Protein AF-A0AAD7XJ65-F1 (afdb_monomer_lite)

Foldseek 3Di:
DDDPDDPDPVVVVVVVVVVVVLVVLLVLLVVLLVLLVLLLVVLVVDPDPVVSVVSNVSSVVSNVSSVVSPDDPVNCVPPDDPDPDDDDDDDDDDDDPPPPDPPVSVVVVVVVCVVVVVDPPPPPPPDDDPDCVVVPVVVVVVCVVVVVVPVPDPDPDPPVVVVVVVVVVVVVVVVVVVVVVVVVVVVVVVVVVVVVVVVVVVVVVVVVVVVVVVVVVVLVVVCVVPVDPPDVSNVPPPPPPPPPVVNVVVVVVVVVVVVVVVVVVVVVVVVVVVVVVVVVVVVVVVVVVPPPPPPPDDDDDDDDDDDDDDDDDDPDFDWDDDDPDTDGDRDDDDDDDDDDDDDDDDDDDDDDDDDDDD

Secondary structure (DSSP, 8-state):
-PPPPPPPHHHHHHHHHHHHHHHHHHHHHHHHHHHHHHHHHHHHH--SHHHHHHHHHHHHHHHHHHHHHHS-GGGGGS---PPP----------PPPTT---HHHHHHHHHHHHHTT-S------S--PPPTTHHHHHHHHHHHHHTT--TT------HHHHHHHHHHHHHHHHHHHHHHHHHHHHHHHHHHHHHHHHHHHHHHHHHHHHHHHHHHHHHHHHHHH---TT-HHHHS--TTS---HHHHHHHHHHHHHHHHHHHHHHHHHHHHHHHHHHHHHHHHHHHHHTS-S----------------------------BTTB----------------------PPPPPPPP---

Organism: NCBI:txid2483200

Structure (mmCIF, N/CA/C/O backbone):
data_AF-A0AAD7XJ65-F1
#
_entry.id   AF-A0AAD7XJ65-F1
#
loop_
_atom_site.group_PDB
_atom_site.id
_atom_site.type_symbol
_atom_site.label_atom_id
_atom_site.label_alt_id
_atom_site.label_comp_id
_atom_site.label_asym_id
_atom_site.label_entity_id
_atom_site.label_seq_id
_atom_site.pdbx_PDB_ins_code
_atom_site.Cartn_x
_atom_site.Cartn_y
_atom_site.Cartn_z
_atom_site.occupancy
_atom_site.B_iso_or_equiv
_atom_site.auth_seq_id
_atom_site.auth_comp_id
_atom_site.auth_asym_id
_atom_site.auth_atom_id
_atom_site.pdbx_PDB_model_num
ATOM 1 N N . MET A 1 1 ? 42.978 18.481 15.303 1.00 56.19 1 MET A N 1
ATOM 2 C CA . MET A 1 1 ? 42.106 17.830 14.301 1.00 56.19 1 MET A CA 1
ATOM 3 C C . MET A 1 1 ? 41.068 17.014 15.060 1.00 56.19 1 MET A C 1
ATOM 5 O O . MET A 1 1 ? 41.358 15.888 15.437 1.00 56.19 1 MET A O 1
ATOM 9 N N . GLY A 1 2 ? 39.933 17.621 15.418 1.00 63.41 2 GLY A N 1
ATOM 10 C CA . GLY A 1 2 ? 38.871 16.933 16.160 1.00 63.41 2 GLY A CA 1
ATOM 11 C C . GLY A 1 2 ? 38.017 16.109 15.204 1.00 63.41 2 GLY A C 1
ATOM 12 O O . GLY A 1 2 ? 37.542 16.639 14.203 1.00 63.41 2 GLY A O 1
ATOM 13 N N . THR A 1 3 ? 37.855 14.819 15.480 1.00 66.69 3 THR A N 1
ATOM 14 C CA . THR A 1 3 ? 36.908 13.968 14.760 1.00 66.69 3 THR A CA 1
ATOM 15 C C . THR A 1 3 ? 35.482 14.433 15.070 1.00 66.69 3 THR A C 1
ATOM 17 O O . THR A 1 3 ? 35.157 14.639 16.243 1.00 66.69 3 THR A O 1
ATOM 20 N N . PRO A 1 4 ? 34.621 14.638 14.057 1.00 73.19 4 PRO A N 1
ATOM 21 C CA . PRO A 1 4 ? 33.243 15.036 14.301 1.00 73.19 4 PRO A CA 1
ATOM 22 C C . PRO A 1 4 ? 32.504 13.938 15.086 1.00 73.19 4 PRO A C 1
ATOM 24 O O . PRO A 1 4 ? 32.768 12.747 14.876 1.00 73.19 4 PRO A O 1
ATOM 27 N N . PRO A 1 5 ? 31.588 14.315 15.995 1.00 78.06 5 PRO A N 1
ATOM 28 C CA . PRO A 1 5 ? 30.807 13.358 16.764 1.00 78.06 5 PRO A CA 1
ATOM 29 C C . PRO A 1 5 ? 29.971 12.488 15.820 1.00 78.06 5 PRO A C 1
ATOM 31 O O . PRO A 1 5 ? 29.254 12.986 14.952 1.00 78.06 5 PRO A O 1
ATOM 34 N N . ARG A 1 6 ? 30.085 11.167 15.982 1.00 80.00 6 ARG A N 1
ATOM 35 C CA . ARG A 1 6 ? 29.322 10.185 15.208 1.00 80.00 6 ARG A CA 1
ATOM 36 C C . ARG A 1 6 ? 27.830 10.344 15.541 1.00 80.00 6 ARG A C 1
ATOM 38 O O . ARG A 1 6 ? 27.500 10.333 16.729 1.00 80.00 6 ARG A O 1
ATOM 45 N N . PRO A 1 7 ? 26.934 10.476 14.546 1.00 76.69 7 PRO A N 1
ATOM 46 C CA . PRO A 1 7 ? 25.506 10.574 14.816 1.00 76.69 7 PRO A CA 1
ATOM 47 C C . PRO A 1 7 ? 25.011 9.303 15.526 1.00 76.69 7 PRO A C 1
ATOM 49 O O . PRO A 1 7 ? 25.526 8.207 15.264 1.00 76.69 7 PRO A O 1
ATOM 52 N N . PRO A 1 8 ? 24.035 9.426 16.440 1.00 85.44 8 PRO A N 1
ATOM 53 C CA . PRO A 1 8 ? 23.477 8.280 17.143 1.00 85.44 8 PRO A CA 1
ATOM 54 C C . PRO A 1 8 ? 22.849 7.310 16.134 1.00 85.44 8 PRO A C 1
ATOM 56 O O . PRO A 1 8 ? 22.122 7.727 15.235 1.00 85.44 8 PRO A O 1
ATOM 59 N N . LEU A 1 9 ? 23.098 6.005 16.297 1.00 84.50 9 LEU A N 1
ATOM 60 C CA . LEU A 1 9 ? 22.587 4.953 15.399 1.00 84.50 9 LEU A CA 1
ATOM 61 C C . LEU A 1 9 ? 21.058 5.006 15.212 1.00 84.50 9 LEU A C 1
ATOM 63 O O . LEU A 1 9 ? 20.556 4.627 14.159 1.00 84.50 9 LEU A O 1
ATOM 67 N N . ALA A 1 10 ? 20.328 5.523 16.205 1.00 79.38 10 ALA A N 1
ATOM 68 C CA . ALA A 1 10 ? 18.884 5.731 16.133 1.00 79.38 10 ALA A CA 1
ATOM 69 C C . ALA A 1 10 ? 18.466 6.788 15.090 1.00 79.38 10 ALA A C 1
ATOM 71 O O . ALA A 1 10 ? 17.442 6.612 14.436 1.00 79.38 10 ALA A O 1
ATOM 72 N N . ALA A 1 11 ? 19.259 7.847 14.890 1.00 80.88 11 ALA A N 1
ATOM 73 C CA . ALA A 1 11 ? 18.964 8.877 13.891 1.00 80.88 11 ALA A CA 1
ATOM 74 C C . ALA A 1 11 ? 19.113 8.330 12.462 1.00 80.88 11 ALA A C 1
ATOM 76 O O . ALA A 1 11 ? 18.268 8.588 11.613 1.00 80.88 11 ALA A O 1
ATOM 77 N N . VAL A 1 12 ? 20.128 7.490 12.229 1.00 85.12 12 VAL A N 1
ATOM 78 C CA . VAL A 1 12 ? 20.355 6.839 10.926 1.00 85.12 12 VAL A CA 1
ATOM 79 C C . VAL A 1 12 ? 19.225 5.859 10.583 1.00 85.12 12 VAL A C 1
ATOM 81 O O . VAL A 1 12 ? 18.837 5.739 9.424 1.00 85.12 12 VAL A O 1
ATOM 84 N N . ALA A 1 13 ? 18.673 5.160 11.581 1.00 84.94 13 ALA A N 1
ATOM 85 C CA . ALA A 1 13 ? 17.557 4.239 11.373 1.00 84.94 13 ALA A CA 1
ATOM 86 C C . ALA A 1 13 ? 16.250 4.967 11.003 1.00 84.94 13 ALA A C 1
ATOM 88 O O . ALA A 1 13 ? 15.529 4.498 10.123 1.00 84.94 13 ALA A O 1
ATOM 89 N N . LEU A 1 14 ? 15.969 6.112 11.636 1.00 86.19 14 LEU A N 1
ATOM 90 C CA . LEU A 1 14 ? 14.809 6.949 11.308 1.00 86.19 14 LEU A CA 1
ATOM 91 C C . LEU A 1 14 ? 14.913 7.531 9.894 1.00 86.19 14 LEU A C 1
ATOM 93 O O . LEU A 1 14 ? 13.971 7.408 9.118 1.00 86.19 14 LEU A O 1
ATOM 97 N N . GLU A 1 15 ? 16.079 8.062 9.523 1.00 86.69 15 GLU A N 1
ATOM 98 C CA . GLU A 1 15 ? 16.315 8.607 8.180 1.00 86.69 15 GLU A CA 1
ATOM 99 C C . GLU A 1 15 ? 16.161 7.531 7.091 1.00 86.69 15 GLU A C 1
ATOM 101 O O . GLU A 1 15 ? 15.520 7.751 6.064 1.00 86.69 15 GLU A O 1
ATOM 106 N N . ALA A 1 16 ? 16.668 6.316 7.330 1.00 84.94 16 ALA A N 1
ATOM 107 C CA . ALA A 1 16 ? 16.481 5.197 6.407 1.00 84.94 16 ALA A CA 1
ATOM 108 C C . ALA A 1 16 ? 15.003 4.788 6.261 1.00 84.94 16 ALA A C 1
ATOM 110 O O . ALA A 1 16 ? 14.571 4.417 5.166 1.00 84.94 16 ALA A O 1
ATOM 111 N N . GLN A 1 17 ? 14.219 4.863 7.341 1.00 88.19 17 GLN A N 1
ATOM 112 C CA . GLN A 1 17 ? 12.786 4.572 7.313 1.00 88.19 17 GLN A CA 1
ATOM 113 C C . GLN A 1 17 ? 12.005 5.642 6.534 1.00 88.19 17 GLN A C 1
ATOM 115 O O . GLN A 1 17 ? 11.142 5.295 5.725 1.00 88.19 17 GLN A O 1
ATOM 120 N N . GLU A 1 18 ? 12.331 6.921 6.724 1.00 86.38 18 GLU A N 1
ATOM 121 C CA . GLU A 1 18 ? 11.727 8.035 5.982 1.00 86.38 18 GLU A CA 1
ATOM 122 C C . GLU A 1 18 ? 12.049 7.961 4.484 1.00 86.38 18 GLU A C 1
ATOM 124 O O . GLU A 1 18 ? 11.149 8.068 3.647 1.00 86.38 18 GLU A O 1
ATOM 129 N N . LEU A 1 19 ? 13.305 7.671 4.124 1.00 86.12 19 LEU A N 1
ATOM 130 C CA . LEU A 1 19 ? 13.707 7.463 2.729 1.00 86.12 19 LEU A CA 1
ATOM 131 C C . LEU A 1 19 ? 12.992 6.263 2.092 1.00 86.12 19 LEU A C 1
ATOM 133 O O . LEU A 1 19 ? 12.615 6.320 0.919 1.00 86.12 19 LEU A O 1
ATOM 137 N N . GLY A 1 20 ? 12.768 5.192 2.860 1.00 87.69 20 GLY A N 1
ATOM 138 C CA . GLY A 1 20 ? 11.976 4.042 2.424 1.00 87.69 20 GLY A CA 1
ATOM 139 C C . GLY A 1 20 ? 10.530 4.422 2.101 1.00 87.69 20 GLY A C 1
ATOM 140 O O . GLY A 1 20 ? 10.034 4.096 1.022 1.00 87.69 20 GLY A O 1
ATOM 141 N N . ALA A 1 21 ? 9.879 5.179 2.987 1.00 87.00 21 ALA A N 1
ATOM 142 C CA . ALA A 1 21 ? 8.508 5.643 2.781 1.00 87.00 21 ALA A CA 1
ATOM 143 C C . ALA A 1 21 ? 8.382 6.563 1.551 1.00 87.00 21 ALA A C 1
ATOM 145 O O . ALA A 1 21 ? 7.468 6.400 0.740 1.00 87.00 21 ALA A O 1
ATOM 146 N N . LEU A 1 22 ? 9.333 7.482 1.349 1.00 86.50 22 LEU A N 1
ATOM 147 C CA . LEU A 1 22 ? 9.364 8.349 0.165 1.00 86.50 22 LEU A CA 1
ATOM 148 C C . LEU A 1 22 ? 9.557 7.554 -1.136 1.00 86.50 22 LEU A C 1
ATOM 150 O O . LEU A 1 22 ? 8.939 7.867 -2.160 1.00 86.50 22 LEU A O 1
ATOM 154 N N . ALA A 1 23 ? 10.377 6.498 -1.110 1.00 90.19 23 ALA A N 1
ATOM 155 C CA . ALA A 1 23 ? 10.568 5.622 -2.261 1.00 90.19 23 ALA A CA 1
ATOM 156 C C . ALA A 1 23 ? 9.275 4.876 -2.633 1.00 90.19 23 ALA A C 1
ATOM 158 O O . ALA A 1 23 ? 8.939 4.790 -3.818 1.00 90.19 23 ALA A O 1
ATOM 159 N N . GLU A 1 24 ? 8.515 4.389 -1.649 1.00 90.00 24 GLU A N 1
ATOM 160 C CA . GLU A 1 24 ? 7.224 3.732 -1.891 1.00 90.00 24 GLU A CA 1
ATOM 161 C C . GLU A 1 24 ? 6.198 4.689 -2.514 1.00 90.00 24 GLU A C 1
ATOM 163 O O . GLU A 1 24 ? 5.590 4.353 -3.537 1.00 90.00 24 GLU A O 1
ATOM 168 N N . VAL A 1 25 ? 6.078 5.912 -1.984 1.00 90.38 25 VAL A N 1
ATOM 169 C CA . VAL A 1 25 ? 5.188 6.955 -2.531 1.00 90.38 25 VAL A CA 1
ATOM 170 C C . VAL A 1 25 ? 5.568 7.315 -3.973 1.00 90.38 25 VAL A C 1
ATOM 172 O O . VAL A 1 25 ? 4.697 7.468 -4.838 1.00 90.38 25 VAL A O 1
ATOM 175 N N . SER A 1 26 ? 6.867 7.389 -4.276 1.00 91.75 26 SER A N 1
ATOM 176 C CA . SER A 1 26 ? 7.372 7.639 -5.633 1.00 91.75 26 SER A CA 1
ATOM 177 C C . SER A 1 26 ? 6.996 6.517 -6.610 1.00 91.75 26 SER A C 1
ATOM 179 O O . SER A 1 26 ? 6.508 6.777 -7.719 1.00 91.75 26 SER A O 1
ATOM 181 N N . VAL A 1 27 ? 7.143 5.254 -6.191 1.00 93.94 27 VAL A N 1
ATOM 182 C CA . VAL A 1 27 ? 6.751 4.086 -6.997 1.00 93.94 27 VAL A CA 1
ATOM 183 C C . VAL A 1 27 ? 5.240 4.068 -7.240 1.00 93.94 27 VAL A C 1
ATOM 185 O O . VAL A 1 27 ? 4.810 3.822 -8.375 1.00 93.94 27 VAL A O 1
ATOM 188 N N . GLU A 1 28 ? 4.435 4.366 -6.217 1.00 92.88 28 GLU A N 1
ATOM 189 C CA . GLU A 1 28 ? 2.975 4.450 -6.323 1.00 92.88 28 GLU A CA 1
ATOM 190 C C . GLU A 1 28 ? 2.549 5.569 -7.288 1.00 92.88 28 GLU A C 1
ATOM 192 O O . GLU A 1 28 ? 1.763 5.336 -8.214 1.00 92.88 28 GLU A O 1
ATOM 197 N N . SER A 1 29 ? 3.133 6.764 -7.163 1.00 95.00 29 SER A N 1
ATOM 198 C CA . SER A 1 29 ? 2.869 7.883 -8.074 1.00 95.00 29 SER A CA 1
ATOM 199 C C . SER A 1 29 ? 3.194 7.532 -9.532 1.00 95.00 29 SER A C 1
ATOM 201 O O . SER A 1 29 ? 2.365 7.726 -10.431 1.00 95.00 29 SER A O 1
ATOM 203 N N . ALA A 1 30 ? 4.356 6.919 -9.778 1.00 94.94 30 ALA A N 1
ATOM 204 C CA . ALA A 1 30 ? 4.758 6.471 -11.110 1.00 94.94 30 ALA A CA 1
ATOM 205 C C . ALA A 1 30 ? 3.839 5.371 -11.675 1.00 94.94 30 ALA A C 1
ATOM 207 O O . ALA A 1 30 ? 3.698 5.237 -12.897 1.00 94.94 30 ALA A O 1
ATOM 208 N N . ALA A 1 31 ? 3.218 4.553 -10.819 1.00 95.19 31 ALA A N 1
ATOM 209 C CA . ALA A 1 31 ? 2.221 3.571 -11.234 1.00 95.19 31 ALA A CA 1
ATOM 210 C C . ALA A 1 31 ? 0.909 4.248 -11.670 1.00 95.19 31 ALA A C 1
ATOM 212 O O . ALA A 1 31 ? 0.393 3.927 -12.746 1.00 95.19 31 ALA A O 1
ATOM 213 N N . HIS A 1 32 ? 0.410 5.227 -10.904 1.00 95.88 32 HIS A N 1
ATOM 214 C CA . HIS A 1 32 ? -0.771 6.012 -11.280 1.00 95.88 32 HIS A CA 1
ATOM 215 C C . HIS A 1 32 ? -0.553 6.807 -12.572 1.00 95.88 32 HIS A C 1
ATOM 217 O O . HIS A 1 32 ? -1.440 6.838 -13.425 1.00 95.88 32 HIS A O 1
ATOM 223 N N . GLU A 1 33 ? 0.633 7.380 -12.776 1.00 96.88 33 GLU A N 1
ATOM 224 C CA . GLU A 1 33 ? 0.959 8.100 -14.008 1.00 96.88 33 GLU A CA 1
ATOM 225 C C . GLU A 1 33 ? 0.960 7.171 -15.235 1.00 96.88 33 GLU A C 1
ATOM 227 O O . GLU A 1 33 ? 0.365 7.487 -16.269 1.00 96.88 33 GLU A O 1
ATOM 232 N N . ARG A 1 34 ? 1.561 5.979 -15.115 1.00 96.44 34 ARG A N 1
ATOM 233 C CA . ARG A 1 34 ? 1.525 4.959 -16.176 1.00 96.44 34 ARG A CA 1
ATOM 234 C C . ARG A 1 34 ? 0.099 4.488 -16.468 1.00 96.44 34 ARG A C 1
ATOM 236 O O . ARG A 1 34 ? -0.248 4.312 -17.635 1.00 96.44 34 ARG A O 1
ATOM 243 N N . ALA A 1 35 ? -0.731 4.302 -15.441 1.00 92.81 35 ALA A N 1
ATOM 244 C CA . ALA A 1 35 ? -2.139 3.946 -15.611 1.00 92.81 35 ALA A CA 1
ATOM 245 C C . ALA A 1 35 ? -2.921 5.055 -16.333 1.00 92.81 35 ALA A C 1
ATOM 247 O O . ALA A 1 35 ? -3.643 4.768 -17.287 1.00 92.81 35 ALA A O 1
ATOM 248 N N . ALA A 1 36 ? -2.723 6.320 -15.948 1.00 96.31 36 ALA A N 1
ATOM 249 C CA . ALA A 1 36 ? -3.369 7.466 -16.584 1.00 96.31 36 ALA A CA 1
ATOM 250 C C . ALA A 1 36 ? -3.079 7.525 -18.093 1.00 96.31 36 ALA A C 1
ATOM 252 O O . ALA A 1 36 ? -4.008 7.640 -18.893 1.00 96.31 36 ALA A O 1
ATOM 253 N N . ARG A 1 37 ? -1.809 7.358 -18.497 1.00 97.12 37 ARG A N 1
ATOM 254 C CA . ARG A 1 37 ? -1.409 7.323 -19.917 1.00 97.12 37 ARG A CA 1
ATOM 255 C C . ARG A 1 37 ? -2.107 6.194 -20.682 1.00 97.12 37 ARG A C 1
ATOM 257 O O . ARG A 1 37 ? -2.661 6.435 -21.752 1.00 97.12 37 ARG A O 1
ATOM 264 N N . LYS A 1 38 ? -2.167 4.990 -20.100 1.00 96.62 38 LYS A N 1
ATOM 265 C CA . LYS A 1 38 ? -2.858 3.837 -20.704 1.00 96.62 38 LYS A CA 1
ATOM 266 C C . LYS A 1 38 ? -4.355 4.079 -20.890 1.00 96.62 38 LYS A C 1
ATOM 268 O O . LYS A 1 38 ? -4.893 3.724 -21.934 1.00 96.62 38 LYS A O 1
ATOM 273 N N . TYR A 1 39 ? -5.026 4.700 -19.919 1.00 94.88 39 TYR A N 1
ATOM 274 C CA . TYR A 1 39 ? -6.444 5.044 -20.053 1.00 94.88 39 TYR A CA 1
ATOM 275 C C . TYR A 1 39 ? -6.684 6.103 -21.132 1.00 94.88 39 TYR A C 1
ATOM 277 O O . TYR A 1 39 ? -7.634 5.978 -21.901 1.00 94.88 39 TYR A O 1
ATOM 285 N N . VAL A 1 40 ? -5.804 7.100 -21.258 1.00 96.12 40 VAL A N 1
ATOM 286 C CA . VAL A 1 40 ? -5.883 8.091 -22.344 1.00 96.12 40 VAL A CA 1
ATOM 287 C C . VAL A 1 40 ? -5.713 7.426 -23.713 1.00 96.12 40 VAL A C 1
ATOM 289 O O . VAL A 1 40 ? -6.481 7.705 -24.633 1.00 96.12 40 VAL A O 1
ATOM 292 N N . GLU A 1 41 ? -4.755 6.512 -23.864 1.00 94.88 41 GLU A N 1
ATOM 293 C CA . GLU A 1 41 ? -4.592 5.740 -25.101 1.00 94.88 41 GLU A CA 1
ATOM 294 C C . GLU A 1 41 ? -5.786 4.825 -25.391 1.00 94.88 41 GLU A C 1
ATOM 296 O O . GLU A 1 41 ? -6.241 4.751 -26.533 1.00 94.88 41 GLU A O 1
ATOM 301 N N . ALA A 1 42 ? -6.328 4.156 -24.371 1.00 94.81 42 ALA A N 1
ATOM 302 C CA . ALA A 1 42 ? -7.520 3.327 -24.508 1.00 94.81 42 ALA A CA 1
ATOM 303 C C . ALA A 1 42 ? -8.729 4.162 -24.954 1.00 94.81 42 ALA A C 1
ATOM 305 O O . ALA A 1 42 ? -9.435 3.763 -25.878 1.00 94.81 42 ALA A O 1
ATOM 306 N N . ALA A 1 43 ? -8.919 5.354 -24.378 1.00 96.44 43 ALA A N 1
ATOM 307 C CA . ALA A 1 43 ? -9.995 6.266 -24.752 1.00 96.44 43 ALA A CA 1
ATOM 308 C C . ALA A 1 43 ? -9.926 6.664 -26.237 1.00 96.44 43 ALA A C 1
ATOM 310 O O . ALA A 1 43 ? -10.963 6.718 -26.895 1.00 96.44 43 ALA A O 1
ATOM 311 N N . LYS A 1 44 ? -8.723 6.861 -26.801 1.00 96.56 44 LYS A N 1
ATOM 312 C CA . LYS A 1 44 ? -8.536 7.164 -28.236 1.00 96.56 44 LYS A CA 1
ATOM 313 C C . LYS A 1 44 ? -9.001 6.035 -29.164 1.00 96.56 44 LYS A C 1
ATOM 315 O O . LYS A 1 44 ? -9.353 6.302 -30.308 1.00 96.56 44 LYS A O 1
ATOM 320 N N . ARG A 1 45 ? -9.003 4.783 -28.693 1.00 96.06 45 ARG A N 1
ATOM 321 C CA . ARG A 1 45 ? -9.384 3.600 -29.489 1.00 96.06 45 ARG A CA 1
ATOM 322 C C . ARG A 1 45 ? -10.890 3.318 -29.467 1.00 96.06 45 ARG A C 1
ATOM 324 O O . ARG A 1 45 ? -11.376 2.561 -30.306 1.00 96.06 45 ARG A O 1
ATOM 331 N N . VAL A 1 46 ? -11.635 3.901 -28.528 1.00 96.12 46 VAL A N 1
ATOM 332 C CA . VAL A 1 46 ? -13.073 3.648 -28.367 1.00 96.12 46 VAL A CA 1
ATOM 333 C C . VAL A 1 46 ? -13.896 4.568 -29.269 1.00 96.12 46 VAL A C 1
ATOM 335 O O . VAL A 1 46 ? -13.829 5.793 -29.166 1.00 96.12 46 VAL A O 1
ATOM 338 N N . ARG A 1 47 ? -14.714 3.964 -30.141 1.00 96.81 47 ARG A N 1
ATOM 339 C CA . ARG A 1 47 ? -15.601 4.689 -31.068 1.00 96.81 47 ARG A CA 1
ATOM 340 C C . ARG A 1 47 ? -16.786 5.339 -30.353 1.00 96.81 47 ARG A C 1
ATOM 342 O O . ARG A 1 47 ? -17.087 6.497 -30.630 1.00 96.81 47 ARG A O 1
ATOM 349 N N . ASP A 1 48 ? -17.409 4.637 -29.407 1.00 96.50 48 ASP A N 1
ATOM 350 C CA . ASP A 1 48 ? -18.551 5.156 -28.649 1.00 96.50 48 ASP A CA 1
ATOM 351 C C . ASP A 1 48 ? -18.154 6.387 -27.801 1.00 96.50 48 ASP A C 1
ATOM 353 O O . ASP A 1 48 ? -17.231 6.293 -26.981 1.00 96.50 48 ASP A O 1
ATOM 357 N N . PRO A 1 49 ? -18.793 7.557 -27.990 1.00 93.06 49 PRO A N 1
ATOM 358 C CA . PRO A 1 49 ? -18.431 8.782 -27.277 1.00 93.06 49 PRO A CA 1
ATOM 359 C C . PRO A 1 49 ? -18.657 8.685 -25.764 1.00 93.06 49 PRO A C 1
ATOM 361 O O . PRO A 1 49 ? -17.845 9.209 -24.997 1.00 93.06 49 PRO A O 1
ATOM 364 N N . THR A 1 50 ? -19.705 7.987 -25.321 1.00 93.00 50 THR A N 1
ATOM 365 C CA . THR A 1 50 ? -20.041 7.854 -23.896 1.00 93.00 50 THR A CA 1
ATOM 366 C C . THR A 1 50 ? -18.979 7.036 -23.164 1.00 93.00 50 THR A C 1
ATOM 368 O O . THR A 1 50 ? -18.406 7.490 -22.171 1.00 93.00 50 THR A O 1
ATOM 371 N N . THR A 1 51 ? -18.628 5.871 -23.709 1.00 92.56 51 THR A N 1
ATOM 372 C CA . THR A 1 51 ? -17.588 4.989 -23.162 1.00 92.56 51 THR A CA 1
ATOM 373 C C . THR A 1 51 ? -16.210 5.654 -23.207 1.00 92.56 51 THR A C 1
ATOM 375 O O . THR A 1 51 ? -15.453 5.593 -22.238 1.00 92.56 51 THR A O 1
ATOM 378 N N . ARG A 1 52 ? -15.887 6.365 -24.294 1.00 97.44 52 ARG A N 1
ATOM 379 C CA . ARG A 1 52 ? -14.646 7.146 -24.410 1.00 97.44 52 ARG A CA 1
ATOM 380 C C . ARG A 1 52 ? -14.539 8.226 -23.330 1.00 97.44 52 ARG A C 1
ATOM 382 O O . ARG A 1 52 ? -13.475 8.359 -22.725 1.00 97.44 52 ARG A O 1
ATOM 389 N N . ARG A 1 53 ? -15.626 8.953 -23.039 1.00 94.50 53 ARG A N 1
ATOM 390 C CA . ARG A 1 53 ? -15.667 9.952 -21.956 1.00 94.50 53 ARG A CA 1
ATOM 391 C C . ARG A 1 53 ? -15.477 9.307 -20.583 1.00 94.50 53 ARG A C 1
ATOM 393 O O . ARG A 1 53 ? -14.702 9.824 -19.784 1.00 94.50 53 ARG A O 1
ATOM 400 N N . ALA A 1 54 ? -16.118 8.167 -20.326 1.00 92.62 54 ALA A N 1
ATOM 401 C CA . ALA A 1 54 ? -15.960 7.434 -19.070 1.00 92.62 54 ALA A CA 1
ATOM 402 C C . ALA A 1 54 ? -14.505 6.978 -18.843 1.00 92.62 54 ALA A C 1
ATOM 404 O O . ALA A 1 54 ? -13.937 7.223 -17.781 1.00 92.62 54 ALA A O 1
ATOM 405 N N . ILE A 1 55 ? -13.861 6.396 -19.860 1.00 91.25 55 ILE A N 1
ATOM 406 C CA . ILE A 1 55 ? -12.455 5.963 -19.781 1.00 91.25 55 ILE A CA 1
ATOM 407 C C . ILE A 1 55 ? -11.517 7.164 -19.578 1.00 91.25 55 ILE A C 1
ATOM 409 O O . ILE A 1 55 ? -10.585 7.095 -18.775 1.00 91.25 55 ILE A O 1
ATOM 413 N N . ALA A 1 56 ? -11.778 8.285 -20.257 1.00 94.06 56 ALA A N 1
ATOM 414 C CA . ALA A 1 56 ? -11.007 9.511 -20.071 1.00 94.06 56 ALA A CA 1
ATOM 415 C C . ALA A 1 56 ? -11.122 10.063 -18.636 1.00 94.06 56 ALA A C 1
ATOM 417 O O . ALA A 1 56 ? -10.117 10.496 -18.072 1.00 94.06 56 ALA A O 1
ATOM 418 N N . LEU A 1 57 ? -12.308 9.997 -18.015 1.00 95.19 57 LEU A N 1
ATOM 419 C CA . LEU A 1 57 ? -12.506 10.400 -16.616 1.00 95.19 57 LEU A CA 1
ATOM 420 C C . LEU A 1 57 ? -11.701 9.528 -15.644 1.00 95.19 57 LEU A C 1
ATOM 422 O O . LEU A 1 57 ? -11.079 10.064 -14.725 1.00 95.19 57 LEU A O 1
ATOM 426 N N . VAL A 1 58 ? -11.645 8.211 -15.873 1.00 95.19 58 VAL A N 1
ATOM 427 C CA . VAL A 1 58 ? -10.806 7.297 -15.076 1.00 95.19 58 VAL A CA 1
ATOM 428 C C . VAL A 1 58 ? -9.324 7.655 -15.232 1.00 95.19 58 VAL A C 1
ATOM 430 O O . VAL A 1 58 ? -8.613 7.802 -14.236 1.00 95.19 58 VAL A O 1
ATOM 433 N N . GLY A 1 59 ? -8.861 7.897 -16.463 1.00 95.06 59 GLY A N 1
ATOM 434 C CA . GLY A 1 59 ? -7.497 8.371 -16.716 1.00 95.06 59 GLY A CA 1
ATOM 435 C C . GLY A 1 59 ? -7.176 9.682 -15.990 1.00 95.06 59 GLY A C 1
ATOM 436 O O . GLY A 1 59 ? -6.111 9.813 -15.385 1.00 95.06 59 GLY A O 1
ATOM 437 N N . HIS A 1 60 ? -8.121 10.625 -15.970 1.00 94.56 60 HIS A N 1
ATOM 438 C CA . HIS A 1 60 ? -7.973 11.893 -15.259 1.00 94.56 60 HIS A CA 1
ATOM 439 C C . HIS A 1 60 ? -7.929 11.717 -13.731 1.00 94.56 60 HIS A C 1
ATOM 441 O O . HIS A 1 60 ? -7.151 12.388 -13.054 1.00 94.56 60 HIS A O 1
ATOM 447 N N . ALA A 1 61 ? -8.699 10.779 -13.169 1.00 93.50 61 ALA A N 1
ATOM 448 C CA . ALA A 1 61 ? -8.631 10.438 -11.748 1.00 93.50 61 ALA A CA 1
ATOM 449 C C . ALA A 1 61 ? -7.248 9.884 -11.352 1.00 93.50 61 ALA A C 1
ATOM 451 O O . ALA A 1 61 ? -6.668 10.349 -10.370 1.00 93.50 61 ALA A O 1
ATOM 452 N N . HIS A 1 62 ? -6.674 8.975 -12.152 1.00 95.56 62 HIS A N 1
ATOM 453 C CA . HIS A 1 62 ? -5.308 8.483 -11.933 1.00 95.56 62 HIS A CA 1
ATOM 454 C C .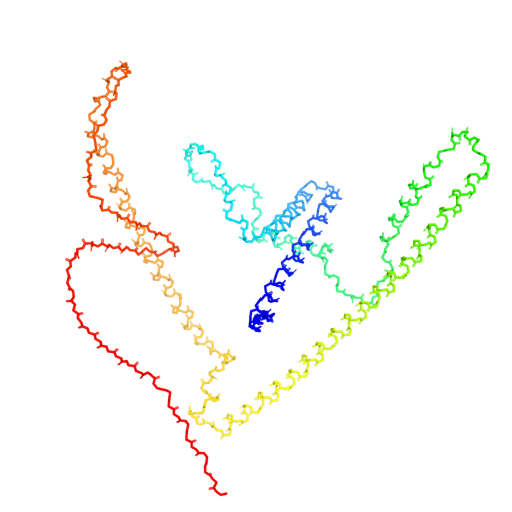 HIS A 1 62 ? -4.261 9.600 -12.046 1.00 95.56 62 HIS A C 1
ATOM 456 O O . HIS A 1 62 ? -3.356 9.664 -11.216 1.00 95.56 62 HIS A O 1
ATOM 462 N N . ALA A 1 63 ? -4.399 10.511 -13.015 1.00 95.00 63 ALA A N 1
ATOM 463 C CA . ALA A 1 63 ? -3.492 11.651 -13.156 1.00 95.00 63 ALA A CA 1
ATOM 464 C C . ALA A 1 63 ? -3.539 12.582 -11.932 1.00 95.00 63 ALA A C 1
ATOM 466 O O . ALA A 1 63 ? -2.492 12.981 -11.424 1.00 95.00 63 ALA A O 1
ATOM 467 N N . ARG A 1 64 ? -4.739 12.878 -11.408 1.00 95.00 64 ARG A N 1
ATOM 468 C CA . ARG A 1 64 ? -4.902 13.674 -10.179 1.00 95.00 64 ARG A CA 1
ATOM 469 C C . ARG A 1 64 ? -4.282 12.989 -8.965 1.00 95.00 64 ARG A C 1
ATOM 471 O O . ARG A 1 64 ? -3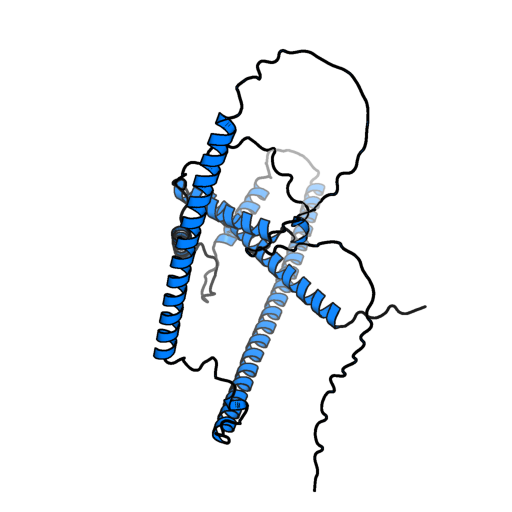.611 13.656 -8.186 1.00 95.00 64 ARG A O 1
ATOM 478 N N . ARG A 1 65 ? -4.448 11.670 -8.824 1.00 94.00 65 ARG A N 1
ATOM 479 C CA . ARG A 1 65 ? -3.823 10.905 -7.735 1.00 94.00 65 ARG A CA 1
ATOM 480 C C . ARG A 1 65 ? -2.296 10.912 -7.834 1.00 94.00 65 ARG A C 1
ATOM 482 O O . ARG A 1 65 ? -1.642 11.145 -6.827 1.00 94.00 65 ARG A O 1
ATOM 489 N N . ALA A 1 66 ? -1.733 10.732 -9.031 1.00 94.62 66 ALA A N 1
ATOM 490 C CA . ALA A 1 66 ? -0.288 10.836 -9.246 1.00 94.62 66 ALA A CA 1
ATOM 491 C C . ALA A 1 66 ? 0.240 12.235 -8.889 1.00 94.62 66 ALA A C 1
ATOM 493 O O . ALA A 1 66 ? 1.258 12.350 -8.213 1.00 94.62 66 ALA A O 1
ATOM 494 N N . ALA A 1 67 ? -0.470 13.292 -9.303 1.00 94.31 67 ALA A N 1
ATOM 495 C CA . ALA A 1 67 ? -0.120 14.671 -8.970 1.00 94.31 67 ALA A CA 1
ATOM 496 C C . ALA A 1 67 ? -0.199 14.940 -7.462 1.00 94.31 67 ALA A C 1
ATOM 498 O O . ALA A 1 67 ? 0.678 15.603 -6.925 1.00 94.31 67 ALA A O 1
ATOM 499 N N . PHE A 1 68 ? -1.213 14.400 -6.781 1.00 93.38 68 PHE A N 1
ATOM 500 C CA . PHE A 1 68 ? -1.346 14.489 -5.328 1.00 93.38 68 PHE A CA 1
ATOM 501 C C . PHE A 1 68 ? -0.173 13.810 -4.610 1.00 93.38 68 PHE A C 1
ATOM 503 O O . PHE A 1 68 ? 0.447 14.433 -3.765 1.00 93.38 68 PHE A O 1
ATOM 510 N N . LEU A 1 69 ? 0.195 12.587 -5.010 1.00 92.50 69 LEU A N 1
ATOM 511 C CA . LEU A 1 69 ? 1.329 11.855 -4.426 1.00 92.50 69 LEU A CA 1
ATOM 512 C C . LEU A 1 69 ? 2.698 12.501 -4.715 1.00 92.50 69 LEU A C 1
ATOM 514 O O . LEU A 1 69 ? 3.661 12.204 -4.022 1.00 92.50 69 LEU A O 1
ATOM 518 N N . LYS A 1 70 ? 2.808 13.352 -5.747 1.00 93.38 70 LYS A N 1
ATOM 519 C CA . LYS A 1 70 ? 4.040 14.110 -6.042 1.00 93.38 70 LYS A CA 1
ATOM 520 C C . LYS A 1 70 ? 4.173 15.394 -5.233 1.00 93.38 70 LYS A C 1
ATOM 522 O O . LYS A 1 70 ? 5.273 15.933 -5.189 1.00 93.38 70 LYS A O 1
ATOM 527 N N . ARG A 1 71 ? 3.083 15.922 -4.666 1.00 91.44 71 ARG A N 1
ATOM 528 C CA . ARG A 1 71 ? 3.170 17.107 -3.809 1.00 91.44 71 ARG A CA 1
ATOM 529 C C . ARG A 1 71 ? 3.884 16.691 -2.535 1.00 91.44 71 ARG A C 1
ATOM 531 O O . ARG A 1 71 ? 3.405 15.804 -1.831 1.00 91.44 71 ARG A O 1
ATOM 538 N N . HIS A 1 72 ? 5.049 17.282 -2.294 1.00 76.12 72 HIS A N 1
ATOM 539 C CA . HIS A 1 72 ? 5.767 17.049 -1.054 1.00 76.12 72 HIS A CA 1
ATOM 540 C C . HIS A 1 72 ? 4.916 17.616 0.090 1.00 76.12 72 HIS A C 1
ATOM 542 O O . HIS A 1 72 ? 4.358 18.702 -0.078 1.00 76.12 72 HIS A O 1
ATOM 548 N N . PRO A 1 73 ? 4.806 16.935 1.241 1.00 73.31 73 PRO A N 1
ATOM 549 C CA . PRO A 1 73 ? 4.081 17.471 2.396 1.00 73.31 73 PRO A CA 1
ATOM 550 C C . PRO A 1 73 ? 4.599 18.852 2.842 1.00 73.31 73 PRO A C 1
ATOM 552 O O . PRO A 1 73 ? 3.842 19.641 3.396 1.00 73.31 73 PRO A O 1
ATOM 555 N N . ASP A 1 74 ? 5.854 19.184 2.528 1.00 73.44 74 ASP A N 1
ATOM 556 C CA . ASP A 1 74 ? 6.453 20.484 2.858 1.00 73.44 74 ASP A CA 1
ATOM 557 C C . ASP A 1 74 ? 6.041 21.627 1.908 1.00 73.44 74 ASP A C 1
ATOM 559 O O . ASP A 1 74 ? 6.196 22.801 2.252 1.00 73.44 74 ASP A O 1
ATOM 563 N N . ASP A 1 75 ? 5.480 21.321 0.730 1.00 68.56 75 ASP A N 1
ATOM 564 C CA . ASP A 1 75 ? 5.018 22.343 -0.224 1.00 68.56 75 ASP A CA 1
ATOM 565 C C . ASP A 1 75 ? 3.672 22.979 0.187 1.00 68.56 75 ASP A C 1
ATOM 567 O O . ASP A 1 75 ? 3.302 24.040 -0.328 1.00 68.56 75 ASP A O 1
ATOM 571 N N . ASP A 1 76 ? 2.949 22.394 1.150 1.00 58.88 76 ASP A N 1
ATOM 572 C CA . ASP A 1 76 ? 1.645 22.895 1.611 1.00 58.88 76 ASP A CA 1
ATOM 573 C C . ASP A 1 76 ? 1.744 24.179 2.463 1.00 58.88 76 ASP A C 1
ATOM 575 O O . ASP A 1 76 ? 0.738 24.852 2.705 1.00 58.88 76 ASP A O 1
ATOM 579 N N . HIS A 1 77 ? 2.951 24.612 2.849 1.00 60.75 77 HIS A N 1
ATOM 580 C CA . HIS A 1 77 ? 3.157 25.912 3.503 1.00 60.75 77 HIS A CA 1
ATOM 581 C C . HIS A 1 77 ? 3.004 27.109 2.557 1.00 60.75 77 HIS A C 1
ATOM 583 O O . HIS A 1 77 ? 2.906 28.254 3.008 1.00 60.75 77 HIS A O 1
ATOM 589 N N . LYS A 1 78 ? 2.925 26.873 1.244 1.00 57.62 78 LYS A N 1
ATOM 590 C CA . LYS A 1 78 ? 2.646 27.909 0.250 1.00 57.62 78 LYS A CA 1
ATOM 591 C C . LYS A 1 78 ? 1.180 27.835 -0.165 1.00 57.62 78 LYS A C 1
ATOM 593 O O . LYS A 1 78 ? 0.856 27.478 -1.296 1.00 57.62 78 LYS A O 1
ATOM 598 N N . ALA A 1 79 ? 0.291 28.163 0.774 1.00 55.44 79 ALA A N 1
ATOM 599 C CA . ALA A 1 79 ? -1.145 28.222 0.524 1.00 55.44 79 ALA A CA 1
ATOM 600 C C . ALA A 1 79 ? -1.421 29.006 -0.779 1.00 55.44 79 ALA A C 1
ATOM 602 O O . ALA A 1 79 ? -0.928 30.133 -0.925 1.00 55.44 79 ALA A O 1
ATOM 603 N N . PRO A 1 80 ? -2.170 28.443 -1.747 1.00 52.91 80 PRO A N 1
ATOM 604 C CA . PRO A 1 80 ? -2.576 29.195 -2.921 1.00 52.91 80 PRO A CA 1
ATOM 605 C C . PRO A 1 80 ? -3.356 30.417 -2.440 1.00 52.91 80 PRO A C 1
ATOM 607 O O . PRO A 1 80 ? -4.344 30.283 -1.717 1.00 52.91 80 PRO A O 1
ATOM 610 N N . LYS A 1 81 ? -2.868 31.610 -2.803 1.00 53.50 81 LYS A N 1
ATOM 611 C CA . LYS A 1 81 ? -3.525 32.889 -2.520 1.00 53.50 81 LYS A CA 1
ATOM 612 C C . LYS A 1 81 ? -5.011 32.733 -2.873 1.00 53.50 81 LYS A C 1
ATOM 614 O O . LYS A 1 81 ? -5.285 32.355 -4.016 1.00 53.50 81 LYS A O 1
ATOM 619 N N . PRO A 1 82 ? -5.943 32.938 -1.923 1.00 52.38 82 PRO A N 1
ATOM 620 C CA . PRO A 1 82 ? -7.355 32.737 -2.200 1.00 52.38 82 PRO A CA 1
ATOM 621 C C . PRO A 1 82 ? -7.741 33.604 -3.405 1.00 52.38 82 PRO A C 1
ATOM 623 O O . PRO A 1 82 ? -7.273 34.748 -3.495 1.00 52.38 82 PRO A O 1
ATOM 626 N N . PRO A 1 83 ? -8.513 33.065 -4.367 1.00 62.06 83 PRO A N 1
ATOM 627 C CA . PRO A 1 83 ? -9.037 33.876 -5.454 1.00 62.06 83 PRO A CA 1
ATOM 628 C C . PRO A 1 83 ? -9.804 35.068 -4.857 1.00 62.06 83 PRO A C 1
ATOM 630 O O . PRO A 1 83 ? -10.388 34.923 -3.779 1.00 62.06 83 PRO A O 1
ATOM 633 N N . PRO A 1 84 ? -9.750 36.249 -5.499 1.00 59.06 84 PRO A N 1
ATOM 634 C CA . PRO A 1 84 ? -10.412 37.446 -4.991 1.00 59.06 84 PRO A CA 1
ATOM 635 C C . PRO A 1 84 ? -11.886 37.144 -4.706 1.00 59.06 84 PRO A C 1
ATOM 637 O O . PRO A 1 84 ? -12.554 36.515 -5.522 1.00 59.06 84 PRO A O 1
ATOM 640 N N . GLU A 1 85 ? -12.345 37.550 -3.520 1.00 44.59 85 GLU A N 1
ATOM 641 C CA . GLU A 1 85 ? -13.710 37.350 -3.032 1.00 44.59 85 GLU A CA 1
ATOM 642 C C . GLU A 1 85 ? -14.730 37.919 -4.029 1.00 44.59 85 GLU A C 1
ATOM 644 O O . GLU A 1 85 ? -15.006 39.119 -4.053 1.00 44.59 85 GLU A O 1
ATOM 649 N N . GLU A 1 86 ? -15.311 37.050 -4.853 1.00 43.84 86 GLU A N 1
ATOM 650 C CA . GLU A 1 86 ? -16.564 37.343 -5.536 1.00 43.84 86 GLU A CA 1
ATOM 651 C C . GLU A 1 86 ? -17.724 37.129 -4.553 1.00 43.84 86 GLU A C 1
ATOM 653 O O . GLU A 1 86 ? -17.752 36.191 -3.755 1.00 43.84 86 GLU A O 1
ATOM 658 N N . SER A 1 87 ? -18.647 38.085 -4.569 1.00 43.03 87 SER A N 1
ATOM 659 C CA . SER A 1 87 ? -19.685 38.326 -3.568 1.00 43.03 87 SER A CA 1
ATOM 660 C C . SER A 1 87 ? -20.619 37.126 -3.314 1.00 43.03 87 SER A C 1
ATOM 662 O O . SER A 1 87 ? -20.863 36.325 -4.216 1.00 43.03 87 SER A O 1
ATOM 664 N N . PRO A 1 88 ? -21.209 37.009 -2.107 1.00 46.66 88 PRO A N 1
ATOM 665 C CA . PRO A 1 88 ? -21.999 35.844 -1.718 1.00 46.66 88 PRO A CA 1
ATOM 666 C C . PRO A 1 88 ? -23.317 35.762 -2.499 1.00 46.66 88 PRO A C 1
ATOM 668 O O . PRO A 1 88 ? -24.266 36.503 -2.234 1.00 46.66 88 PRO A O 1
ATOM 671 N N . VAL A 1 89 ? -23.399 34.815 -3.434 1.00 40.16 89 VAL A N 1
ATOM 672 C CA . VAL A 1 89 ? -24.665 34.394 -4.042 1.00 40.16 89 VAL A CA 1
ATOM 673 C C . VAL A 1 89 ? -25.304 33.342 -3.134 1.00 40.16 89 VAL A C 1
ATOM 675 O O . VAL A 1 89 ? -24.670 32.359 -2.754 1.00 40.16 89 VAL A O 1
ATOM 678 N N . SER A 1 90 ? -26.562 33.578 -2.757 1.00 48.00 90 SER A N 1
ATOM 679 C CA . SER A 1 90 ? -27.383 32.688 -1.928 1.00 48.00 90 SER A CA 1
ATOM 680 C C . SER A 1 90 ? -27.452 31.269 -2.503 1.00 48.00 90 SER A C 1
ATOM 682 O O . SER A 1 90 ? -27.992 31.069 -3.587 1.00 48.00 90 SER A O 1
ATOM 684 N N . SER A 1 91 ? -26.970 30.277 -1.755 1.00 39.31 91 SER A N 1
ATOM 685 C CA . SER A 1 91 ? -27.120 28.856 -2.073 1.00 39.31 91 SER A CA 1
ATOM 686 C C . SER A 1 91 ? -28.344 28.266 -1.367 1.00 39.31 91 SER A C 1
ATOM 688 O O . SER A 1 91 ? -28.279 27.695 -0.280 1.00 39.31 91 SER A O 1
ATOM 690 N N . SER A 1 92 ? -29.495 28.393 -2.023 1.00 40.75 92 SER A N 1
ATOM 691 C CA . SER A 1 92 ? -30.616 27.477 -1.826 1.00 40.75 92 SER A CA 1
ATOM 692 C C . SER A 1 92 ? -30.224 26.085 -2.333 1.00 40.75 92 SER A C 1
ATOM 694 O O . SER A 1 92 ? -29.769 25.981 -3.467 1.00 40.75 92 SER A O 1
ATOM 696 N N . SER A 1 93 ? -30.412 25.052 -1.504 1.00 46.56 93 SER A N 1
ATOM 697 C CA . SER A 1 93 ? -30.640 23.638 -1.863 1.00 46.56 93 SER A CA 1
ATOM 698 C C . SER A 1 93 ? -30.340 23.269 -3.326 1.00 46.56 93 SER A C 1
ATOM 700 O O . SER A 1 93 ? -31.239 23.268 -4.165 1.00 46.56 93 SER A O 1
ATOM 702 N N . VAL A 1 94 ? -29.077 22.963 -3.629 1.00 41.69 94 VAL A N 1
ATOM 703 C CA . VAL A 1 94 ? -28.660 22.450 -4.938 1.00 41.69 94 VAL A CA 1
ATOM 704 C C . VAL A 1 94 ? -28.615 20.931 -4.847 1.00 41.69 94 VAL A C 1
ATOM 706 O O . VAL A 1 94 ? -27.756 20.369 -4.167 1.00 41.69 94 VAL A O 1
ATOM 709 N N . ASP A 1 95 ? -29.553 20.282 -5.532 1.00 43.41 95 ASP A N 1
ATOM 710 C CA . ASP A 1 95 ? -29.464 18.862 -5.853 1.00 43.41 95 ASP A CA 1
ATOM 711 C C . ASP A 1 95 ? -28.139 18.578 -6.583 1.00 43.41 95 ASP A C 1
ATOM 713 O O . ASP A 1 95 ? -27.704 19.389 -7.411 1.00 43.41 95 ASP A O 1
ATOM 717 N N . PRO A 1 96 ? -27.469 17.444 -6.309 1.00 49.34 96 PRO A N 1
ATOM 718 C CA . PRO A 1 96 ? -26.215 17.121 -6.971 1.00 49.34 96 PRO A CA 1
ATOM 719 C C . PRO A 1 96 ? -26.420 17.061 -8.495 1.00 49.34 96 PRO A C 1
ATOM 721 O O . PRO A 1 96 ? -27.406 16.484 -8.964 1.00 49.34 96 PRO A O 1
ATOM 724 N N . PRO A 1 97 ? -25.506 17.644 -9.293 1.00 51.91 97 PRO A N 1
ATOM 725 C CA . PRO A 1 97 ? -25.658 17.703 -10.740 1.00 51.91 97 PRO A CA 1
ATOM 726 C C . PRO A 1 97 ? -25.794 16.294 -11.330 1.00 51.91 97 PRO A C 1
ATOM 728 O O . PRO A 1 97 ? -24.957 15.421 -11.092 1.00 51.91 97 PRO A O 1
ATOM 731 N N . SER A 1 98 ? -26.844 16.086 -12.131 1.00 45.09 98 SER A N 1
ATOM 732 C CA . SER A 1 98 ? -27.064 14.853 -12.897 1.00 45.09 98 SER A CA 1
ATOM 733 C C . SER A 1 98 ? -25.812 14.512 -13.715 1.00 45.09 98 SER A C 1
ATOM 735 O O . SER A 1 98 ? -25.483 15.199 -14.682 1.00 45.09 98 SER A O 1
ATOM 737 N N . GLY A 1 99 ? -25.087 13.467 -13.303 1.00 55.78 99 GLY A N 1
ATOM 738 C CA . GLY A 1 99 ? -23.871 13.000 -13.978 1.00 55.78 99 GLY A CA 1
ATOM 739 C C . GLY A 1 99 ? -22.715 12.572 -13.068 1.00 55.78 99 GLY A C 1
ATOM 740 O O . GLY A 1 99 ? -21.748 11.993 -13.567 1.00 55.78 99 GLY A O 1
ATOM 741 N N . THR A 1 100 ? -22.777 12.800 -11.754 1.00 53.75 100 THR A N 1
ATOM 742 C CA . THR A 1 100 ? -21.814 12.197 -10.819 1.00 53.75 100 THR A CA 1
ATOM 743 C C . THR A 1 100 ? -22.167 10.731 -10.586 1.00 53.75 100 THR A C 1
ATOM 745 O O . THR A 1 100 ? -23.070 10.430 -9.811 1.00 53.75 100 THR A O 1
ATOM 748 N N . LEU A 1 101 ? -21.454 9.823 -11.263 1.00 59.12 101 LEU A N 1
ATOM 749 C CA . LEU A 1 101 ? -21.476 8.392 -10.945 1.00 59.12 101 LEU A CA 1
ATOM 750 C C . LEU A 1 101 ? -21.155 8.236 -9.459 1.00 59.12 101 LEU A C 1
ATOM 752 O O . LEU A 1 101 ? -20.096 8.676 -9.000 1.00 59.12 101 LEU A O 1
ATOM 756 N N . CYS A 1 102 ? -22.081 7.659 -8.701 1.00 62.53 102 CYS A N 1
ATOM 757 C CA . CYS A 1 102 ? -21.859 7.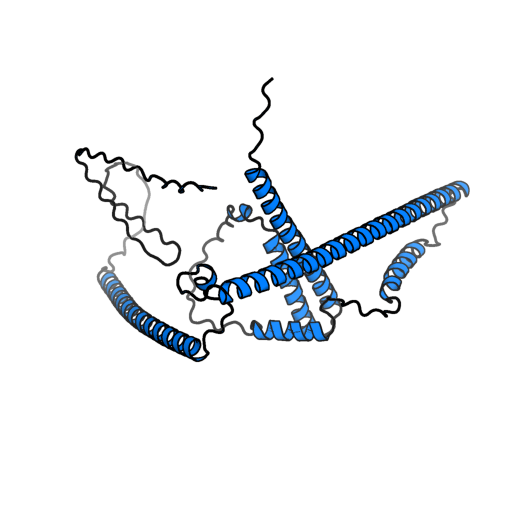448 -7.284 1.00 62.53 102 CYS A CA 1
ATOM 758 C C . CYS A 1 102 ? -20.748 6.397 -7.092 1.00 62.53 102 CYS A C 1
ATOM 760 O O . CYS A 1 102 ? -20.483 5.582 -7.977 1.00 62.53 102 CYS A O 1
ATOM 762 N N . VAL A 1 103 ? -20.047 6.425 -5.951 1.00 66.25 103 VAL A N 1
ATOM 763 C CA . VAL A 1 103 ? -18.932 5.499 -5.646 1.00 66.25 103 VAL A CA 1
ATOM 764 C C . VAL A 1 103 ? -19.255 4.021 -5.973 1.00 66.25 103 VAL A C 1
ATOM 766 O O . VAL A 1 103 ? -18.380 3.340 -6.516 1.00 66.25 103 VAL A O 1
ATOM 769 N N . PRO A 1 104 ? -20.489 3.514 -5.748 1.00 66.38 104 PRO A N 1
ATOM 770 C CA . PRO A 1 104 ? -20.878 2.167 -6.169 1.00 66.38 104 PRO A CA 1
ATOM 771 C C . PRO A 1 104 ? -20.822 1.933 -7.687 1.00 66.38 104 PRO A C 1
ATOM 773 O O . PRO A 1 104 ? -20.342 0.884 -8.121 1.00 66.38 104 PRO A O 1
ATOM 776 N N . ASP A 1 105 ? -21.250 2.903 -8.500 1.00 65.31 105 ASP A N 1
ATOM 777 C CA . ASP A 1 105 ? -21.241 2.802 -9.966 1.00 65.31 105 ASP A CA 1
ATOM 778 C C . ASP A 1 105 ? -19.814 2.779 -10.516 1.00 65.31 105 ASP A C 1
ATOM 780 O O . ASP A 1 105 ? -19.508 2.066 -11.474 1.00 65.31 105 ASP A O 1
ATOM 784 N N . LEU A 1 106 ? -18.918 3.528 -9.870 1.00 72.38 106 LEU A N 1
ATOM 785 C CA . LEU A 1 106 ? -17.497 3.578 -10.205 1.00 72.38 106 LEU A CA 1
ATOM 786 C C . LEU A 1 106 ? -16.824 2.218 -9.951 1.00 72.38 106 LEU A C 1
ATOM 788 O O . LEU A 1 106 ? -16.105 1.715 -10.815 1.00 72.38 106 LEU A O 1
ATOM 792 N N . LEU A 1 107 ? -17.144 1.567 -8.826 1.00 71.81 107 LEU A N 1
ATOM 793 C CA . LEU A 1 107 ? -16.672 0.214 -8.506 1.00 71.81 107 LEU A CA 1
ATOM 794 C C . LEU A 1 107 ? -17.284 -0.858 -9.423 1.00 71.81 107 LEU A C 1
ATOM 796 O O . LEU A 1 107 ? -16.617 -1.833 -9.775 1.00 71.81 107 LEU A O 1
ATOM 800 N N . ALA A 1 108 ? -18.547 -0.706 -9.828 1.00 70.88 108 ALA A N 1
ATOM 801 C CA . ALA A 1 108 ? -19.189 -1.616 -10.777 1.00 70.88 108 ALA A CA 1
ATOM 802 C C . ALA A 1 108 ? -18.567 -1.507 -12.181 1.00 70.88 108 ALA A C 1
ATOM 804 O O . ALA A 1 108 ? -18.325 -2.524 -12.841 1.00 70.88 108 ALA A O 1
ATOM 805 N N . LEU A 1 109 ? -18.250 -0.284 -12.616 1.00 74.88 109 LEU A N 1
ATOM 806 C CA . LEU A 1 109 ? -17.541 -0.022 -13.866 1.00 74.88 109 LEU A CA 1
ATOM 807 C C . LEU A 1 109 ? -16.124 -0.607 -13.838 1.00 74.88 109 LEU A C 1
ATOM 809 O O . LEU A 1 109 ? -15.707 -1.243 -14.805 1.00 74.88 109 LEU A O 1
ATOM 813 N N . GLU A 1 110 ? -15.410 -0.460 -12.722 1.00 75.31 110 GLU A N 1
ATOM 814 C CA . GLU A 1 110 ? -14.074 -1.029 -12.534 1.00 75.31 110 GLU A CA 1
ATOM 815 C C . GLU A 1 110 ? -14.086 -2.564 -12.634 1.00 75.31 110 GLU A C 1
ATOM 817 O O . GLU A 1 110 ? -13.284 -3.143 -13.370 1.00 75.31 110 GLU A O 1
ATOM 822 N N . ARG A 1 111 ? -15.058 -3.240 -12.002 1.00 77.31 111 ARG A N 1
ATOM 823 C CA . ARG A 1 111 ? -15.234 -4.701 -12.140 1.00 77.31 111 ARG A CA 1
ATOM 824 C C . ARG A 1 111 ? -15.519 -5.119 -13.584 1.00 77.31 111 ARG A C 1
ATOM 826 O O . ARG A 1 111 ? -14.968 -6.118 -14.048 1.00 77.31 111 ARG A O 1
ATOM 833 N N . ARG A 1 112 ? -16.339 -4.355 -14.317 1.00 73.12 112 ARG A N 1
ATOM 834 C CA . ARG A 1 112 ? -16.609 -4.599 -15.747 1.00 73.12 112 ARG A CA 1
ATOM 835 C C . ARG A 1 112 ? -15.364 -4.403 -16.614 1.00 73.12 112 ARG A C 1
ATOM 837 O O . ARG A 1 112 ? -15.101 -5.230 -17.481 1.00 73.12 112 ARG A O 1
ATOM 844 N N . LEU A 1 113 ? -14.566 -3.366 -16.364 1.00 71.69 113 LEU A N 1
ATOM 845 C CA . LEU A 1 113 ? -13.300 -3.139 -17.071 1.00 71.69 113 LEU A CA 1
ATOM 846 C C . LEU A 1 113 ? -12.269 -4.240 -16.773 1.00 71.69 113 LEU A C 1
ATOM 848 O O . LEU A 1 113 ? -11.542 -4.665 -17.672 1.00 71.69 113 LEU A O 1
ATOM 852 N N . HIS A 1 114 ? -12.250 -4.763 -15.546 1.00 73.38 114 HIS A N 1
ATOM 853 C CA . HIS A 1 114 ? -11.456 -5.938 -15.188 1.00 73.38 114 HIS A CA 1
ATOM 854 C C . HIS A 1 114 ? -11.902 -7.204 -15.932 1.00 73.38 114 HIS A C 1
ATOM 856 O O . HIS A 1 114 ? -11.050 -7.934 -16.435 1.00 73.38 114 HIS A O 1
ATOM 862 N N . ALA A 1 115 ? -13.211 -7.439 -16.066 1.00 67.56 115 ALA A N 1
ATOM 863 C CA . ALA A 1 115 ? -13.747 -8.556 -16.850 1.00 67.56 115 ALA A CA 1
ATOM 864 C C . ALA A 1 115 ? -13.398 -8.452 -18.348 1.00 67.56 115 ALA A C 1
ATOM 866 O O . ALA A 1 115 ? -13.198 -9.467 -19.009 1.00 67.56 115 ALA A O 1
ATOM 867 N N . LEU A 1 116 ? -13.252 -7.229 -18.869 1.00 69.00 116 LEU A N 1
ATOM 868 C CA . LEU A 1 116 ? -12.799 -6.954 -20.238 1.00 69.00 116 LEU A CA 1
ATOM 869 C C . LEU A 1 116 ? -11.266 -7.001 -20.404 1.00 69.00 116 LEU A C 1
ATOM 871 O O . LEU A 1 116 ? -10.752 -6.652 -21.465 1.00 69.00 116 LEU A O 1
ATOM 875 N N . GLY A 1 117 ? -10.519 -7.421 -19.377 1.00 61.31 117 GLY A N 1
ATOM 876 C CA . GLY A 1 117 ? -9.067 -7.606 -19.455 1.00 61.31 117 GLY A CA 1
ATOM 877 C C . GLY A 1 117 ? -8.249 -6.310 -19.423 1.00 61.31 117 GLY A C 1
ATOM 878 O O . GLY A 1 117 ? -7.054 -6.336 -19.708 1.00 61.31 117 GLY A O 1
ATOM 879 N N . VAL A 1 118 ? -8.857 -5.176 -19.058 1.00 62.88 118 VAL A N 1
ATOM 880 C CA . VAL A 1 118 ? -8.168 -3.872 -18.973 1.00 62.88 118 VAL A CA 1
ATOM 881 C C . VAL A 1 118 ? -7.324 -3.765 -17.689 1.00 62.88 118 VAL A C 1
ATOM 883 O O . VAL A 1 118 ? -6.351 -3.014 -17.625 1.00 62.88 118 VAL A O 1
ATOM 886 N N . GLY A 1 119 ? -7.638 -4.575 -16.675 1.00 52.62 119 GLY A N 1
ATOM 887 C CA . GLY A 1 119 ? -6.906 -4.648 -15.415 1.00 52.62 119 GLY A CA 1
ATOM 888 C C . GLY A 1 119 ? -5.671 -5.544 -15.496 1.00 52.62 119 GLY A C 1
ATOM 889 O O . GLY A 1 119 ? -5.753 -6.756 -15.302 1.00 52.62 119 GLY A O 1
ATOM 890 N N . GLY A 1 120 ? -4.509 -4.941 -15.747 1.00 48.78 120 GLY A N 1
ATOM 891 C CA . GLY A 1 120 ? -3.205 -5.603 -15.789 1.00 48.78 120 GLY A CA 1
ATOM 892 C C . GLY A 1 120 ? -2.740 -6.169 -14.441 1.00 48.78 120 GLY A C 1
ATOM 893 O O . GLY A 1 120 ? -1.833 -5.627 -13.818 1.00 48.78 120 GLY A O 1
ATOM 894 N N . ARG A 1 121 ? -3.300 -7.307 -14.029 1.00 46.16 121 ARG A N 1
ATOM 895 C CA . ARG A 1 121 ? -2.604 -8.297 -13.197 1.00 46.16 121 ARG A CA 1
ATOM 896 C C . ARG A 1 121 ? -2.545 -9.595 -13.985 1.00 46.16 121 ARG A C 1
ATOM 898 O O . ARG A 1 121 ? -3.372 -10.487 -13.836 1.00 46.16 121 ARG A O 1
ATOM 905 N N . SER A 1 122 ? -1.556 -9.672 -14.864 1.00 41.88 122 SER A N 1
ATOM 906 C CA . SER A 1 122 ? -1.134 -10.913 -15.500 1.00 41.88 122 SER A CA 1
ATOM 907 C C . SER A 1 122 ? -0.666 -11.888 -14.419 1.00 41.88 122 SER A C 1
ATOM 909 O O . SER A 1 122 ? 0.481 -11.855 -13.978 1.00 41.88 122 SER A O 1
ATOM 911 N N . ARG A 1 123 ? -1.577 -12.758 -13.980 1.00 38.69 123 ARG A N 1
ATOM 912 C CA . ARG A 1 123 ? -1.233 -14.041 -13.370 1.00 38.69 123 ARG A CA 1
ATOM 913 C C . ARG A 1 123 ? -0.514 -14.848 -14.461 1.00 38.69 123 ARG A C 1
ATOM 915 O O . ARG A 1 123 ? -1.087 -14.990 -15.542 1.00 38.69 123 ARG A O 1
ATOM 922 N N . PRO A 1 124 ? 0.722 -15.334 -14.255 1.00 44.00 124 PRO A N 1
ATOM 923 C CA . PRO A 1 124 ? 1.436 -16.060 -15.293 1.00 44.00 124 PRO A CA 1
ATOM 924 C C . PRO A 1 124 ? 0.826 -17.458 -15.415 1.00 44.00 124 PRO A C 1
ATOM 926 O O . PRO A 1 124 ? 1.253 -18.406 -14.762 1.00 44.00 124 PRO A O 1
ATOM 929 N N . THR A 1 125 ? -0.209 -17.601 -16.240 1.00 43.62 125 THR A N 1
ATOM 930 C CA . THR A 1 125 ? -0.591 -18.916 -16.747 1.00 43.62 125 THR A CA 1
ATOM 931 C C . THR A 1 125 ? 0.462 -19.320 -17.769 1.00 43.62 125 THR A C 1
ATOM 933 O O . THR A 1 125 ? 0.608 -18.719 -18.833 1.00 43.62 125 THR A O 1
ATOM 936 N N . ARG A 1 126 ? 1.244 -20.316 -17.372 1.00 48.25 126 ARG A N 1
ATOM 937 C CA . ARG A 1 126 ? 2.375 -20.927 -18.062 1.00 48.25 126 ARG A CA 1
ATOM 938 C C . ARG A 1 126 ? 1.927 -21.640 -19.352 1.00 48.25 126 ARG A C 1
ATOM 940 O O . ARG A 1 126 ? 1.936 -22.855 -19.388 1.00 48.25 126 ARG A O 1
ATOM 947 N N . SER A 1 127 ? 1.510 -20.899 -20.383 1.00 56.84 127 SER A N 1
ATOM 948 C CA . SER A 1 127 ? 1.468 -21.336 -21.797 1.00 56.84 127 SER A CA 1
ATOM 949 C C . SER A 1 127 ? 0.987 -20.190 -22.704 1.00 56.84 127 SER A C 1
ATOM 951 O O . SER A 1 127 ? -0.105 -20.238 -23.272 1.00 56.84 127 SER A O 1
ATOM 953 N N . ALA A 1 128 ? 1.761 -19.114 -22.835 1.00 41.19 128 ALA A N 1
ATOM 954 C CA . ALA A 1 128 ? 1.413 -18.036 -23.759 1.00 41.19 128 ALA A CA 1
ATOM 955 C C . ALA A 1 128 ? 2.324 -18.086 -24.987 1.00 41.19 128 ALA A C 1
ATOM 957 O O . ALA A 1 128 ? 3.525 -17.841 -24.906 1.00 41.19 128 ALA A O 1
ATOM 958 N N . LYS A 1 129 ? 1.710 -18.419 -26.127 1.00 49.38 129 LYS A N 1
ATOM 959 C CA . LYS A 1 129 ? 2.241 -18.196 -27.476 1.00 49.38 129 LYS A CA 1
ATOM 960 C C . LYS A 1 129 ? 2.786 -16.756 -27.583 1.00 49.38 129 LYS A C 1
ATOM 962 O O . LYS A 1 129 ? 2.225 -15.867 -26.936 1.00 49.38 129 LYS A O 1
ATOM 967 N N . PRO A 1 130 ? 3.849 -16.513 -28.373 1.00 44.16 130 PRO A N 1
ATOM 968 C CA . PRO A 1 130 ? 4.492 -15.204 -28.465 1.00 44.16 130 PRO A CA 1
ATOM 969 C C . PRO A 1 130 ? 3.463 -14.112 -28.767 1.00 44.16 130 PRO A C 1
ATOM 971 O O . PRO A 1 130 ? 2.665 -14.225 -29.698 1.00 44.16 130 PRO A O 1
ATOM 974 N N . VAL A 1 131 ? 3.450 -13.077 -27.927 1.00 45.84 131 VAL A N 1
ATOM 975 C CA . VAL A 1 131 ? 2.426 -12.037 -27.967 1.00 45.84 131 VAL A CA 1
ATOM 976 C C . VAL A 1 131 ? 2.627 -11.171 -29.229 1.00 45.84 131 VAL A C 1
ATOM 978 O O . VAL A 1 131 ? 3.718 -10.631 -29.425 1.00 45.84 131 VAL A O 1
ATOM 981 N N . PRO A 1 132 ? 1.606 -11.000 -30.091 1.00 50.56 132 PRO A N 1
ATOM 982 C CA . PRO A 1 132 ? 1.749 -10.441 -31.445 1.00 50.56 132 PRO A CA 1
ATOM 983 C C . PRO A 1 132 ? 2.029 -8.927 -31.523 1.00 50.56 132 PRO A C 1
ATOM 985 O O . PRO A 1 132 ? 2.302 -8.408 -32.601 1.00 50.56 132 PRO A O 1
ATOM 988 N N . TRP A 1 133 ? 1.985 -8.201 -30.406 1.00 47.69 133 TRP A N 1
ATOM 989 C CA . TRP A 1 133 ? 2.222 -6.752 -30.354 1.00 47.69 133 TRP A CA 1
ATOM 990 C C . TRP A 1 133 ? 3.684 -6.303 -30.521 1.00 47.69 133 TRP A C 1
ATOM 992 O O . TRP A 1 133 ? 3.899 -5.214 -31.039 1.00 47.69 133 TRP A O 1
ATOM 1002 N N . VAL A 1 134 ? 4.687 -7.142 -30.222 1.00 48.16 134 VAL A N 1
ATOM 1003 C CA . VAL A 1 134 ? 6.111 -6.789 -30.453 1.00 48.16 134 VAL A CA 1
ATOM 1004 C C . VAL A 1 134 ? 6.434 -6.693 -31.959 1.00 48.16 134 VAL A C 1
ATOM 1006 O O . VAL A 1 134 ? 7.425 -6.090 -32.366 1.00 48.16 134 VAL A O 1
ATOM 1009 N N . ARG A 1 135 ? 5.562 -7.237 -32.821 1.00 48.41 135 ARG A N 1
ATOM 1010 C CA . ARG A 1 135 ? 5.738 -7.205 -34.278 1.00 48.41 135 ARG A CA 1
ATOM 1011 C C . ARG A 1 135 ? 5.275 -5.916 -34.961 1.00 48.41 135 ARG A C 1
ATOM 1013 O O . ARG A 1 135 ? 5.672 -5.720 -36.098 1.00 48.41 135 ARG A O 1
ATOM 1020 N N . ARG A 1 136 ? 4.439 -5.072 -34.336 1.00 50.66 136 ARG A N 1
ATOM 1021 C CA . ARG A 1 136 ? 3.881 -3.886 -35.026 1.00 50.66 136 ARG A CA 1
ATOM 1022 C C . ARG A 1 136 ? 4.773 -2.646 -34.939 1.00 50.66 136 ARG A C 1
ATOM 1024 O O . ARG A 1 136 ? 4.924 -1.956 -35.940 1.00 50.66 136 ARG A O 1
ATOM 1031 N N . GLU A 1 137 ? 5.430 -2.407 -33.806 1.00 49.38 137 GLU A N 1
ATOM 1032 C CA . GLU A 1 137 ? 6.323 -1.241 -33.660 1.00 49.38 137 GLU A CA 1
ATOM 1033 C C . GLU A 1 137 ? 7.624 -1.401 -34.459 1.00 49.38 137 GLU A C 1
ATOM 1035 O O . GLU A 1 137 ? 8.125 -0.443 -35.041 1.00 49.38 137 GLU A O 1
ATOM 1040 N N . THR A 1 138 ? 8.141 -2.627 -34.580 1.00 52.03 138 THR A N 1
ATOM 1041 C CA . THR A 1 138 ? 9.333 -2.894 -35.400 1.00 52.03 138 THR A CA 1
ATOM 1042 C C . THR A 1 138 ? 9.064 -2.717 -36.893 1.00 52.03 138 THR A C 1
ATOM 1044 O O . THR A 1 138 ? 9.940 -2.240 -37.608 1.00 52.03 138 THR A O 1
ATOM 1047 N N . THR A 1 139 ? 7.854 -3.022 -37.375 1.00 54.59 139 THR A N 1
ATOM 1048 C CA . THR A 1 139 ? 7.504 -2.787 -38.783 1.00 54.59 139 THR A CA 1
ATOM 1049 C C . THR A 1 139 ? 7.347 -1.308 -39.115 1.00 54.59 139 THR A C 1
ATOM 1051 O O . THR A 1 139 ? 7.793 -0.915 -40.184 1.00 54.59 139 THR A O 1
ATOM 1054 N N . GLU A 1 140 ? 6.787 -0.490 -38.215 1.00 54.06 140 GLU A N 1
ATOM 1055 C CA . GLU A 1 140 ? 6.598 0.953 -38.456 1.00 54.06 140 GLU A CA 1
ATOM 1056 C C . GLU A 1 140 ? 7.920 1.736 -38.448 1.00 54.06 140 GLU A C 1
ATOM 1058 O O . GLU A 1 140 ? 8.097 2.655 -39.245 1.00 54.06 140 GLU A O 1
ATOM 1063 N N . ILE A 1 141 ? 8.887 1.338 -37.614 1.00 55.47 141 ILE A N 1
ATOM 1064 C CA . ILE A 1 141 ? 10.226 1.949 -37.617 1.00 55.47 141 ILE A CA 1
ATOM 1065 C C . ILE A 1 141 ? 10.987 1.579 -38.898 1.00 55.47 141 ILE A C 1
ATOM 1067 O O . ILE A 1 141 ? 11.643 2.434 -39.492 1.00 55.47 141 ILE A O 1
ATOM 1071 N N . VAL A 1 142 ? 10.868 0.332 -39.369 1.00 54.47 142 VAL A N 1
ATOM 1072 C CA . VAL A 1 142 ? 11.522 -0.110 -40.612 1.00 54.47 142 VAL A CA 1
ATOM 1073 C C . VAL A 1 142 ? 10.908 0.572 -41.843 1.00 54.47 142 VAL A C 1
ATOM 1075 O O . VAL A 1 142 ? 11.658 1.001 -42.716 1.00 54.47 142 VAL A O 1
ATOM 1078 N N . THR A 1 143 ? 9.585 0.767 -41.917 1.00 55.47 143 THR A N 1
ATOM 1079 C CA . THR A 1 143 ? 8.978 1.528 -43.028 1.00 55.47 143 THR A CA 1
ATOM 1080 C C . THR A 1 143 ? 9.291 3.021 -42.975 1.00 55.47 143 THR A C 1
ATOM 1082 O O . THR A 1 143 ? 9.506 3.613 -44.031 1.00 55.47 143 THR A O 1
ATOM 1085 N N . ALA A 1 144 ? 9.388 3.634 -41.791 1.00 57.25 144 ALA A N 1
ATOM 1086 C CA . ALA A 1 144 ? 9.784 5.039 -41.672 1.00 57.25 144 ALA A CA 1
ATOM 1087 C C . ALA A 1 144 ? 11.249 5.283 -42.086 1.00 57.25 144 ALA A C 1
ATOM 1089 O O . ALA A 1 144 ? 11.557 6.334 -42.642 1.00 57.25 144 ALA A O 1
ATOM 1090 N N . TYR A 1 145 ? 12.142 4.312 -41.864 1.00 52.50 145 TYR A N 1
ATOM 1091 C CA . TYR A 1 145 ? 13.554 4.425 -42.249 1.00 52.50 145 TYR A CA 1
ATOM 1092 C C . TYR A 1 145 ? 13.810 4.106 -43.730 1.00 52.50 145 TYR A C 1
ATOM 1094 O O . TYR A 1 145 ? 14.738 4.643 -44.326 1.00 52.50 145 TYR A O 1
ATOM 1102 N N . VAL A 1 146 ? 12.985 3.252 -44.344 1.00 57.50 146 VAL A N 1
ATOM 1103 C CA . VAL A 1 146 ? 13.065 2.944 -45.784 1.00 57.50 146 VAL A CA 1
ATOM 1104 C C . VAL A 1 146 ? 12.351 4.012 -46.629 1.00 57.50 146 VAL A C 1
ATOM 1106 O O . VAL A 1 146 ? 12.772 4.286 -47.748 1.00 57.50 146 VAL A O 1
ATOM 1109 N N . GLY A 1 147 ? 11.318 4.671 -46.091 1.00 53.06 147 GLY A N 1
ATOM 1110 C CA . GLY A 1 147 ? 10.531 5.693 -46.795 1.00 53.06 147 GLY A CA 1
ATOM 1111 C C . GLY A 1 147 ? 11.196 7.066 -46.966 1.00 53.06 147 GLY A C 1
ATOM 1112 O O . GLY A 1 147 ? 10.656 7.902 -47.682 1.00 53.06 147 GLY A O 1
ATOM 1113 N N . THR A 1 148 ? 12.351 7.323 -46.344 1.00 51.31 148 THR A N 1
ATOM 1114 C CA . THR A 1 148 ? 13.120 8.571 -46.537 1.00 51.31 148 THR A CA 1
ATOM 1115 C C . THR A 1 148 ? 14.166 8.477 -47.648 1.00 51.31 148 THR A C 1
ATOM 1117 O O . THR A 1 148 ? 14.770 9.488 -48.004 1.00 51.31 148 THR A O 1
ATOM 1120 N N . LEU A 1 149 ? 14.344 7.300 -48.257 1.00 53.50 149 LEU A N 1
ATOM 1121 C CA . LEU A 1 149 ? 15.103 7.136 -49.497 1.00 53.50 149 LEU A CA 1
ATOM 1122 C C . LEU A 1 149 ? 14.219 7.545 -50.685 1.00 53.50 149 LEU A C 1
ATOM 1124 O O . LEU A 1 149 ? 13.786 6.714 -51.479 1.00 53.50 149 LEU A O 1
ATOM 1128 N N . SER A 1 150 ? 13.912 8.840 -50.765 1.00 51.16 150 SER A N 1
ATOM 1129 C CA . SER A 1 150 ? 13.301 9.447 -51.947 1.00 51.16 150 SER A CA 1
ATOM 1130 C C . SER A 1 150 ? 14.261 9.284 -53.138 1.00 51.16 150 SER A C 1
ATOM 1132 O O . SER A 1 150 ? 15.408 9.728 -53.034 1.00 51.16 150 SER A O 1
ATOM 1134 N N . PRO A 1 151 ? 13.850 8.639 -54.245 1.00 58.72 151 PRO A N 1
ATOM 1135 C CA . PRO A 1 151 ? 14.739 8.305 -55.360 1.00 58.72 151 PRO A CA 1
ATOM 1136 C C . PRO A 1 151 ? 15.097 9.497 -56.268 1.00 58.72 151 PRO A C 1
ATOM 1138 O O . PRO A 1 151 ? 15.905 9.331 -57.177 1.00 58.72 151 PRO A O 1
ATOM 1141 N N . ASP A 1 152 ? 14.566 10.696 -56.007 1.00 54.00 152 ASP A N 1
ATOM 1142 C CA . ASP A 1 152 ? 14.613 11.821 -56.955 1.00 54.00 152 ASP A CA 1
ATOM 1143 C C . ASP A 1 152 ? 15.671 12.900 -56.649 1.00 54.00 152 ASP A C 1
ATOM 1145 O O . ASP A 1 152 ? 15.602 14.010 -57.176 1.00 54.00 152 ASP A O 1
ATOM 1149 N N . HIS A 1 153 ? 16.690 12.599 -55.837 1.00 53.91 153 HIS A N 1
ATOM 1150 C CA . HIS A 1 153 ? 17.878 13.455 -55.744 1.00 53.91 153 HIS A CA 1
ATOM 1151 C C . HIS A 1 153 ? 19.055 12.849 -56.523 1.00 53.91 153 HIS A C 1
ATOM 1153 O O . HIS A 1 153 ? 19.744 11.973 -55.996 1.00 53.91 153 HIS A O 1
ATOM 1159 N N . PRO A 1 154 ? 19.346 13.329 -57.749 1.00 56.44 154 PRO A N 1
ATOM 1160 C CA . PRO A 1 154 ? 20.618 13.069 -58.408 1.00 56.44 154 PRO A CA 1
ATOM 1161 C C . PRO A 1 154 ? 21.698 13.929 -57.738 1.00 56.44 154 PRO A C 1
ATOM 1163 O O . PRO A 1 154 ? 22.074 14.986 -58.237 1.00 56.44 154 PRO A O 1
ATOM 1166 N N . SER A 1 155 ? 22.168 13.513 -56.562 1.00 54.34 155 SER A N 1
ATOM 1167 C CA . SER A 1 155 ? 23.424 14.014 -56.011 1.00 54.34 155 SER A CA 1
ATOM 1168 C C . SER A 1 155 ? 24.522 12.999 -56.309 1.00 54.34 155 SER A C 1
ATOM 1170 O O . SER A 1 155 ? 24.640 11.955 -55.668 1.00 54.34 155 SER A O 1
ATOM 1172 N N . GLU A 1 156 ? 25.330 13.315 -57.319 1.00 58.69 156 GLU A N 1
ATOM 1173 C CA . GLU A 1 156 ? 26.644 12.717 -57.561 1.00 58.69 156 GLU A CA 1
ATOM 1174 C C . GLU A 1 156 ? 27.588 13.087 -56.405 1.00 58.69 156 GLU A C 1
ATOM 1176 O O . GLU A 1 156 ? 28.519 13.875 -56.545 1.00 58.69 156 GLU A O 1
ATOM 1181 N N . LEU A 1 157 ? 27.325 12.558 -55.211 1.00 58.69 157 LEU A N 1
ATOM 1182 C CA . LEU A 1 157 ? 28.374 12.431 -54.210 1.00 58.69 157 LEU A CA 1
ATOM 1183 C C . LEU A 1 157 ? 29.322 11.324 -54.692 1.00 58.69 157 LEU A C 1
ATOM 1185 O O . LEU A 1 157 ? 28.841 10.288 -55.168 1.00 58.69 157 LEU A O 1
ATOM 1189 N N . PRO A 1 158 ? 30.649 11.517 -54.605 1.00 73.00 158 PRO A N 1
ATOM 1190 C CA . PRO A 1 158 ? 31.606 10.505 -55.034 1.00 73.00 158 PRO A CA 1
ATOM 1191 C C . PRO A 1 158 ? 31.310 9.186 -54.305 1.00 73.00 158 PRO A C 1
ATOM 1193 O O . PRO A 1 158 ? 31.093 9.186 -53.094 1.00 73.00 158 PRO A O 1
ATOM 1196 N N . SER A 1 159 ? 31.279 8.062 -55.041 1.00 79.31 159 SER A N 1
ATOM 1197 C CA . SER A 1 159 ? 30.915 6.712 -54.541 1.00 79.31 159 SER A CA 1
ATOM 1198 C C . SER A 1 159 ? 31.532 6.384 -53.175 1.00 79.31 159 SER A C 1
ATOM 1200 O O . SER A 1 159 ? 30.883 5.803 -52.306 1.00 79.31 159 SER A O 1
ATOM 1202 N N . HIS A 1 160 ? 32.762 6.853 -52.970 1.00 83.25 160 HIS A N 1
ATOM 1203 C CA . HIS A 1 160 ? 33.541 6.694 -51.753 1.00 83.25 160 HIS A CA 1
ATOM 1204 C C . HIS A 1 160 ? 32.865 7.266 -50.492 1.00 83.25 160 HIS A C 1
ATOM 1206 O O . HIS A 1 160 ? 32.779 6.576 -49.478 1.00 83.25 160 HIS A O 1
ATOM 1212 N N . ASP A 1 161 ? 32.302 8.478 -50.541 1.00 87.25 161 ASP A N 1
ATOM 1213 C CA . ASP A 1 161 ? 31.687 9.108 -49.361 1.00 87.25 161 ASP A CA 1
ATOM 1214 C C . ASP A 1 161 ? 30.439 8.335 -48.911 1.00 87.25 161 ASP A C 1
ATOM 1216 O O . ASP A 1 161 ? 30.174 8.166 -47.716 1.00 87.25 161 ASP A O 1
ATOM 1220 N N . ARG A 1 162 ? 29.677 7.801 -49.874 1.00 84.81 162 ARG A N 1
ATOM 1221 C CA . ARG A 1 162 ? 28.498 6.968 -49.605 1.00 84.81 162 ARG A CA 1
ATOM 1222 C C .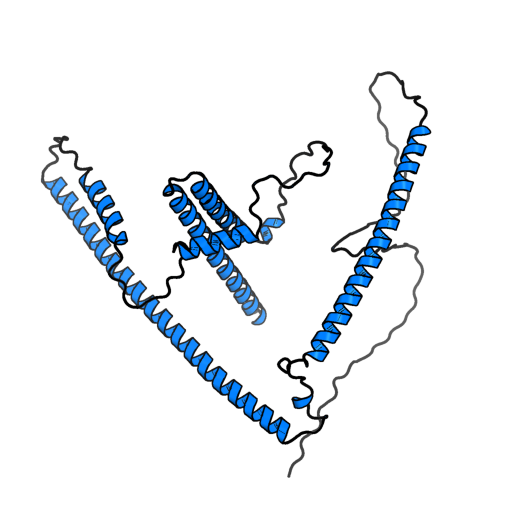 ARG A 1 162 ? 28.885 5.640 -48.956 1.00 84.81 162 ARG A C 1
ATOM 1224 O O . ARG A 1 162 ? 28.219 5.214 -48.009 1.00 84.81 162 ARG A O 1
ATOM 1231 N N . GLU A 1 163 ? 29.947 5.005 -49.442 1.00 88.69 163 GLU A N 1
ATOM 1232 C CA . GLU A 1 163 ? 30.495 3.773 -48.868 1.00 88.69 163 GLU A CA 1
ATOM 1233 C C . GLU A 1 163 ? 30.985 3.998 -47.431 1.00 88.69 163 GLU A C 1
ATOM 1235 O O . GLU A 1 163 ? 30.626 3.235 -46.529 1.00 88.69 163 GLU A O 1
ATOM 1240 N N . GLU A 1 164 ? 31.700 5.096 -47.170 1.00 92.12 164 GLU A N 1
ATOM 1241 C CA . GLU A 1 164 ? 32.138 5.463 -45.820 1.00 92.12 164 GLU A CA 1
ATOM 1242 C C . GLU A 1 164 ? 30.970 5.759 -44.870 1.00 92.12 164 GLU A C 1
ATOM 1244 O O . GLU A 1 164 ? 31.002 5.395 -43.687 1.00 92.12 164 GLU A O 1
ATOM 1249 N N . HIS A 1 165 ? 29.927 6.442 -45.348 1.00 89.75 165 HIS A N 1
ATOM 1250 C CA . HIS A 1 165 ? 28.725 6.694 -44.556 1.00 89.75 165 HIS A CA 1
ATOM 1251 C C . HIS A 1 165 ? 27.992 5.396 -44.205 1.00 89.75 165 HIS A C 1
ATOM 1253 O O . HIS A 1 165 ? 27.598 5.212 -43.048 1.00 89.75 165 HIS A O 1
ATOM 1259 N N . LEU A 1 166 ? 27.864 4.469 -45.159 1.00 91.94 166 LEU A N 1
ATOM 1260 C CA . LEU A 1 166 ? 27.265 3.159 -44.918 1.00 91.94 166 LEU A CA 1
ATOM 1261 C C . LEU A 1 166 ? 28.097 2.337 -43.926 1.00 91.94 166 LEU A C 1
ATOM 1263 O O . LEU A 1 166 ? 27.540 1.777 -42.982 1.00 91.94 166 LEU A O 1
ATOM 1267 N N . ALA A 1 167 ? 29.424 2.315 -44.080 1.00 93.88 167 ALA A N 1
ATOM 1268 C CA . ALA A 1 167 ? 30.328 1.612 -43.173 1.00 93.88 167 ALA A CA 1
ATOM 1269 C C . ALA A 1 167 ? 30.234 2.150 -41.733 1.00 93.88 167 ALA A C 1
ATOM 1271 O O . ALA A 1 167 ? 30.134 1.371 -40.780 1.00 93.88 167 ALA A O 1
ATOM 1272 N N . ARG A 1 168 ? 30.178 3.480 -41.558 1.00 95.81 168 ARG A N 1
ATOM 1273 C CA . ARG A 1 168 ? 29.946 4.118 -40.248 1.00 95.81 168 ARG A CA 1
ATOM 1274 C C . ARG A 1 168 ? 28.580 3.755 -39.664 1.00 95.81 168 ARG A C 1
ATOM 1276 O O . ARG A 1 168 ? 28.489 3.474 -38.468 1.00 95.81 168 ARG A O 1
ATOM 1283 N N . GLY A 1 169 ? 27.536 3.719 -40.493 1.00 94.19 169 GLY A N 1
ATOM 1284 C CA . GLY A 1 169 ? 26.192 3.297 -40.093 1.00 94.19 169 GLY A CA 1
ATOM 1285 C C . GLY A 1 169 ? 26.146 1.843 -39.617 1.00 94.19 169 GLY A C 1
ATOM 1286 O O . GLY A 1 169 ? 25.641 1.568 -38.530 1.00 94.19 169 GLY A O 1
ATOM 1287 N N . LEU A 1 170 ? 26.743 0.923 -40.379 1.00 94.81 170 LEU A N 1
ATOM 1288 C CA . LEU A 1 170 ? 26.841 -0.495 -40.020 1.00 94.81 170 LEU A CA 1
ATOM 1289 C C . LEU A 1 170 ? 27.626 -0.706 -38.725 1.00 94.81 170 LEU A C 1
ATOM 1291 O O . LEU A 1 170 ? 27.196 -1.481 -37.871 1.00 94.81 170 LEU A O 1
ATOM 1295 N N . LYS A 1 171 ? 28.738 0.016 -38.543 1.00 96.75 171 LYS A N 1
ATOM 1296 C CA . LYS A 1 171 ? 29.510 -0.027 -37.298 1.00 96.75 171 LYS A CA 1
ATOM 1297 C C . LYS A 1 171 ? 28.672 0.435 -36.105 1.00 96.75 171 LYS A C 1
ATOM 1299 O O . LYS A 1 171 ? 28.590 -0.289 -35.120 1.00 96.75 171 LYS A O 1
ATOM 1304 N N . ARG A 1 172 ? 27.979 1.576 -36.219 1.00 96.19 172 ARG A N 1
ATOM 1305 C CA . ARG A 1 172 ? 27.084 2.081 -35.164 1.00 96.19 172 ARG A CA 1
ATOM 1306 C C . ARG A 1 172 ? 25.985 1.073 -34.816 1.00 96.19 172 ARG A C 1
ATOM 1308 O O . ARG A 1 172 ? 25.754 0.827 -33.638 1.00 96.19 172 ARG A O 1
ATOM 1315 N N . LEU A 1 173 ? 25.342 0.470 -35.819 1.00 94.06 173 LEU A N 1
ATOM 1316 C CA . LEU A 1 173 ? 24.314 -0.557 -35.607 1.00 94.06 173 LEU A CA 1
ATOM 1317 C C . LEU A 1 173 ? 24.885 -1.820 -34.947 1.00 94.06 173 LEU A C 1
ATOM 1319 O O . LEU A 1 173 ? 24.226 -2.425 -34.103 1.00 94.06 173 LEU A O 1
ATOM 1323 N N . SER A 1 174 ? 26.107 -2.217 -35.304 1.00 96.56 174 SER A N 1
ATOM 1324 C CA . SER A 1 174 ? 26.810 -3.332 -34.665 1.00 96.56 174 SER A CA 1
ATOM 1325 C C . SER A 1 174 ? 27.128 -3.032 -33.197 1.00 96.56 174 SER A C 1
ATOM 1327 O O . SER A 1 174 ? 26.870 -3.872 -32.333 1.00 96.56 174 SER A O 1
ATOM 1329 N N . ASP A 1 175 ? 27.637 -1.834 -32.901 1.00 96.25 175 ASP A N 1
ATOM 1330 C CA . ASP A 1 175 ? 27.952 -1.389 -31.539 1.00 96.25 175 ASP A CA 1
ATOM 1331 C C . ASP A 1 175 ? 26.684 -1.303 -30.674 1.00 96.25 175 ASP A C 1
ATOM 1333 O O . ASP A 1 175 ? 26.669 -1.781 -29.536 1.00 96.25 175 ASP A O 1
ATOM 1337 N N . GLU A 1 176 ? 25.591 -0.776 -31.231 1.00 95.31 176 GLU A N 1
ATOM 1338 C CA . GLU A 1 176 ? 24.282 -0.716 -30.578 1.00 95.31 176 GLU A CA 1
ATOM 1339 C C . GLU A 1 176 ? 23.713 -2.118 -30.320 1.00 95.31 176 GLU A C 1
ATOM 1341 O O . GLU A 1 176 ? 23.285 -2.413 -29.206 1.00 95.31 176 GLU A O 1
ATOM 1346 N N . ASN A 1 177 ? 23.789 -3.036 -31.289 1.00 96.25 177 ASN A N 1
ATOM 1347 C CA . ASN A 1 177 ? 23.368 -4.429 -31.099 1.00 96.25 177 ASN A CA 1
ATOM 1348 C C . ASN A 1 177 ? 24.203 -5.126 -30.011 1.00 96.25 177 ASN A C 1
ATOM 1350 O O . ASN A 1 177 ? 23.658 -5.822 -29.151 1.00 96.25 177 ASN A O 1
ATOM 1354 N N . ALA A 1 178 ? 25.519 -4.896 -29.989 1.00 97.38 178 ALA A N 1
ATOM 1355 C CA . ALA A 1 178 ? 26.386 -5.396 -28.928 1.00 97.38 178 ALA A CA 1
ATOM 1356 C C . ALA A 1 178 ? 26.009 -4.806 -27.557 1.00 97.38 178 ALA A C 1
ATOM 1358 O O . ALA A 1 178 ? 26.003 -5.537 -26.566 1.00 97.38 178 ALA A O 1
ATOM 1359 N N . SER A 1 179 ? 25.659 -3.517 -27.484 1.00 97.56 179 SER A N 1
ATOM 1360 C CA . SER A 1 179 ? 25.150 -2.879 -26.261 1.00 97.56 179 SER A CA 1
ATOM 1361 C C . SER A 1 179 ? 23.841 -3.515 -25.794 1.00 97.56 179 SER A C 1
ATOM 1363 O O . SER A 1 179 ? 23.753 -3.955 -24.652 1.00 97.56 179 SER A O 1
ATOM 1365 N N . LEU A 1 180 ? 22.863 -3.676 -26.690 1.00 94.69 180 LEU A N 1
ATOM 1366 C CA . LEU A 1 180 ? 21.563 -4.272 -26.371 1.00 94.69 180 LEU A CA 1
ATOM 1367 C C . LEU A 1 180 ? 21.685 -5.712 -25.856 1.00 94.69 180 LEU A C 1
ATOM 1369 O O . LEU A 1 180 ? 20.931 -6.122 -24.973 1.00 94.69 180 LEU A O 1
ATOM 1373 N N . ARG A 1 181 ? 22.646 -6.492 -26.369 1.00 97.25 181 ARG A N 1
ATOM 1374 C CA . ARG A 1 181 ? 22.941 -7.836 -25.844 1.00 97.25 181 ARG A CA 1
ATOM 1375 C C . ARG A 1 181 ? 23.473 -7.784 -24.413 1.00 97.25 181 ARG A C 1
ATOM 1377 O O . ARG A 1 181 ? 22.990 -8.541 -23.576 1.00 97.25 181 ARG A O 1
ATOM 1384 N N . ARG A 1 182 ? 24.400 -6.865 -24.117 1.00 97.94 182 ARG A N 1
ATOM 1385 C CA . ARG A 1 182 ? 24.918 -6.662 -22.751 1.00 97.94 182 ARG A CA 1
ATOM 1386 C C . ARG A 1 182 ? 23.808 -6.228 -21.794 1.00 97.94 182 ARG A C 1
ATOM 1388 O O . ARG A 1 182 ? 23.710 -6.781 -20.703 1.00 97.94 182 ARG A O 1
ATOM 1395 N N . ASP A 1 183 ? 22.939 -5.313 -22.218 1.00 93.69 183 ASP A N 1
ATOM 1396 C CA . ASP A 1 183 ? 21.810 -4.845 -21.407 1.00 93.69 183 ASP A CA 1
ATOM 1397 C C . ASP A 1 183 ? 20.805 -5.967 -21.131 1.00 93.69 183 ASP A C 1
ATOM 1399 O O . ASP A 1 183 ? 20.340 -6.130 -20.000 1.00 93.69 183 ASP A O 1
ATOM 1403 N N . ARG A 1 184 ? 20.506 -6.791 -22.142 1.00 95.88 184 ARG A N 1
ATOM 1404 C CA . ARG A 1 184 ? 19.663 -7.982 -21.987 1.00 95.88 184 ARG A CA 1
ATOM 1405 C C . ARG A 1 184 ? 20.249 -8.942 -20.953 1.00 95.88 184 ARG A C 1
ATOM 1407 O O . ARG A 1 184 ? 19.515 -9.406 -20.082 1.00 95.88 184 ARG A O 1
ATOM 1414 N N . ASP A 1 185 ? 21.543 -9.232 -21.038 1.00 96.69 185 ASP A N 1
ATOM 1415 C CA . ASP A 1 185 ? 22.209 -10.168 -20.130 1.00 96.69 185 ASP A CA 1
ATOM 1416 C C . ASP A 1 185 ? 22.285 -9.596 -18.700 1.00 96.69 185 ASP A C 1
ATOM 1418 O O . ASP A 1 185 ? 22.024 -10.305 -17.726 1.00 96.69 185 ASP A O 1
ATOM 1422 N N . ALA A 1 186 ? 22.516 -8.286 -18.558 1.00 95.88 186 ALA A N 1
ATOM 1423 C CA . ALA A 1 186 ? 22.467 -7.592 -17.272 1.00 95.88 186 ALA A CA 1
ATOM 1424 C C . ALA A 1 186 ? 21.062 -7.616 -16.643 1.00 95.88 186 ALA A C 1
ATOM 1426 O O . ALA A 1 186 ? 20.920 -7.807 -15.432 1.00 95.88 186 ALA A O 1
ATOM 1427 N N . LEU A 1 187 ? 20.006 -7.441 -17.444 1.00 92.25 187 LEU A N 1
ATOM 1428 C CA . LEU A 1 187 ? 18.623 -7.565 -16.976 1.00 92.25 187 LEU A CA 1
ATOM 1429 C C . LEU A 1 187 ? 18.286 -9.003 -16.574 1.00 92.25 187 LEU A C 1
ATOM 1431 O O . LEU A 1 187 ? 17.650 -9.198 -15.540 1.00 92.25 187 LEU A O 1
ATOM 1435 N N . ALA A 1 188 ? 18.742 -10.001 -17.335 1.00 96.56 188 ALA A N 1
ATOM 1436 C CA . ALA A 1 188 ? 18.571 -11.407 -16.980 1.00 96.56 188 ALA A CA 1
ATOM 1437 C C . ALA A 1 188 ? 19.220 -11.724 -15.621 1.00 96.56 188 ALA A C 1
ATOM 1439 O O . ALA A 1 188 ? 18.562 -12.288 -14.747 1.00 96.56 188 ALA A O 1
ATOM 1440 N N . ALA A 1 189 ? 20.450 -11.255 -15.386 1.00 96.81 189 ALA A N 1
ATOM 1441 C CA . ALA A 1 189 ? 21.136 -11.417 -14.103 1.00 96.81 189 ALA A CA 1
ATOM 1442 C C . ALA A 1 189 ? 20.382 -10.751 -12.933 1.00 96.81 189 ALA A C 1
ATOM 1444 O O . ALA A 1 189 ? 20.273 -11.330 -11.849 1.00 96.81 189 ALA A O 1
ATOM 1445 N N . LYS A 1 190 ? 19.806 -9.558 -13.146 1.00 93.88 190 LYS A N 1
ATOM 1446 C CA . LYS A 1 190 ? 18.972 -8.876 -12.137 1.00 93.88 190 LYS A CA 1
ATOM 1447 C C . LYS A 1 190 ? 17.689 -9.649 -11.823 1.00 93.88 190 LYS A C 1
ATOM 1449 O O . LYS A 1 190 ? 17.304 -9.723 -10.658 1.00 93.88 190 LYS A O 1
ATOM 1454 N N . ILE A 1 191 ? 17.036 -10.224 -12.836 1.00 92.19 191 ILE A N 1
ATOM 1455 C CA . ILE A 1 191 ? 15.834 -11.051 -12.650 1.00 92.19 191 ILE A CA 1
ATOM 1456 C C . ILE A 1 191 ? 16.177 -12.298 -11.831 1.00 92.19 191 ILE A C 1
ATOM 1458 O O . ILE A 1 191 ? 15.488 -12.587 -10.855 1.00 92.19 191 ILE A O 1
ATOM 1462 N N . GLU A 1 192 ? 17.276 -12.984 -12.151 1.00 96.81 192 GLU A N 1
ATOM 1463 C CA . GLU A 1 192 ? 17.722 -14.138 -11.367 1.00 96.81 192 GLU A CA 1
ATOM 1464 C C . GLU A 1 192 ? 18.023 -13.779 -9.909 1.00 96.81 192 GLU A C 1
ATOM 1466 O O . GLU A 1 192 ? 17.626 -14.512 -9.003 1.00 96.81 192 GLU A O 1
ATOM 1471 N N . ALA A 1 193 ? 18.704 -12.655 -9.663 1.00 95.88 193 ALA A N 1
ATOM 1472 C CA . ALA A 1 193 ? 18.990 -12.182 -8.310 1.00 95.88 193 ALA A CA 1
ATOM 1473 C C . ALA A 1 193 ? 17.702 -11.868 -7.529 1.00 95.88 193 ALA A C 1
ATOM 1475 O O . ALA A 1 193 ? 17.571 -12.269 -6.373 1.00 95.88 193 ALA A O 1
ATOM 1476 N N . ALA A 1 194 ? 16.723 -11.222 -8.168 1.00 91.12 194 ALA A N 1
ATOM 1477 C CA . ALA A 1 194 ? 15.421 -10.952 -7.562 1.00 91.12 194 ALA A CA 1
ATOM 1478 C C . ALA A 1 194 ? 14.649 -12.244 -7.249 1.00 91.12 194 ALA A C 1
ATOM 1480 O O . ALA A 1 194 ? 14.013 -12.352 -6.200 1.00 91.12 194 ALA A O 1
ATOM 1481 N N . ASP A 1 195 ? 14.717 -13.242 -8.130 1.00 94.88 195 ASP A N 1
ATOM 1482 C CA . ASP A 1 195 ? 14.087 -14.539 -7.897 1.00 94.88 195 ASP A CA 1
ATOM 1483 C C . ASP A 1 195 ? 14.789 -15.334 -6.789 1.00 94.88 195 ASP A C 1
ATOM 1485 O O . ASP A 1 195 ? 14.120 -16.051 -6.048 1.00 94.88 195 ASP A O 1
ATOM 1489 N N . ARG A 1 196 ? 16.116 -15.217 -6.635 1.00 98.12 196 ARG A N 1
ATOM 1490 C CA . ARG A 1 196 ? 16.837 -15.774 -5.473 1.00 98.12 196 ARG A CA 1
ATOM 1491 C C . ARG A 1 196 ? 16.361 -15.116 -4.175 1.00 98.12 196 ARG A C 1
ATOM 1493 O O . ARG A 1 196 ? 15.870 -15.823 -3.307 1.00 98.12 196 ARG A O 1
ATOM 1500 N N . ALA A 1 197 ? 16.341 -13.784 -4.114 1.00 95.00 197 ALA A N 1
ATOM 1501 C CA . ALA A 1 197 ? 15.879 -13.055 -2.931 1.00 95.00 197 ALA A CA 1
ATOM 1502 C C . ALA A 1 197 ? 14.433 -13.408 -2.524 1.00 95.00 197 ALA A C 1
ATOM 1504 O O . ALA A 1 197 ? 14.125 -13.515 -1.339 1.00 95.00 197 ALA A O 1
ATOM 1505 N N . LYS A 1 198 ? 13.531 -13.634 -3.490 1.00 94.38 198 LYS A N 1
ATOM 1506 C CA . LYS A 1 198 ? 12.165 -14.103 -3.193 1.00 94.38 198 LYS A CA 1
ATOM 1507 C C . LYS A 1 198 ? 12.146 -15.483 -2.539 1.00 94.38 198 LYS A C 1
ATOM 1509 O O . LYS A 1 198 ? 11.401 -15.674 -1.584 1.00 94.38 198 LYS A O 1
ATOM 1514 N N . ARG A 1 199 ? 12.957 -16.424 -3.036 1.00 97.94 199 ARG A N 1
ATOM 1515 C CA . ARG A 1 199 ? 13.064 -17.768 -2.446 1.00 97.94 199 ARG A CA 1
ATOM 1516 C C . ARG A 1 199 ? 13.581 -17.692 -1.013 1.00 97.94 199 ARG A C 1
ATOM 1518 O O . ARG A 1 199 ? 12.983 -18.320 -0.148 1.00 97.94 199 ARG A O 1
ATOM 1525 N N . ASP A 1 200 ? 14.589 -16.862 -0.757 1.00 97.31 200 ASP A N 1
ATOM 1526 C CA . ASP A 1 200 ? 15.145 -16.670 0.588 1.00 97.31 200 ASP A CA 1
ATOM 1527 C C . ASP A 1 200 ? 14.088 -16.113 1.560 1.00 97.31 200 ASP A C 1
ATOM 1529 O O . ASP A 1 200 ? 13.969 -16.565 2.699 1.00 97.31 200 ASP A O 1
ATOM 1533 N N . VAL A 1 201 ? 13.260 -15.164 1.105 1.00 96.88 201 VAL A N 1
ATOM 1534 C CA . VAL A 1 201 ? 12.144 -14.621 1.899 1.00 96.88 201 VAL A CA 1
ATOM 1535 C C . VAL A 1 201 ? 11.083 -15.684 2.185 1.00 96.88 201 VAL A C 1
ATOM 1537 O O . VAL A 1 201 ? 10.564 -15.747 3.302 1.00 96.88 201 VAL A O 1
ATOM 1540 N N . ASP A 1 202 ? 10.736 -16.512 1.203 1.00 96.69 202 ASP A N 1
ATOM 1541 C CA . ASP A 1 202 ? 9.735 -17.566 1.381 1.00 96.69 202 ASP A CA 1
ATOM 1542 C C . ASP A 1 202 ? 10.246 -18.685 2.306 1.00 96.69 202 ASP A C 1
ATOM 1544 O O . ASP A 1 2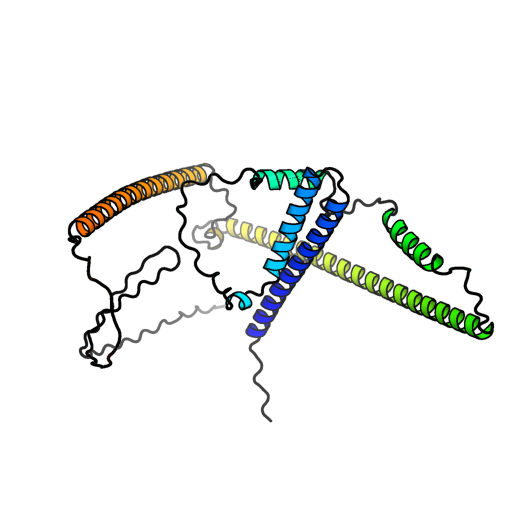02 ? 9.506 -19.155 3.176 1.00 96.69 202 ASP A O 1
ATOM 1548 N N . GLU A 1 203 ? 11.525 -19.050 2.202 1.00 98.06 203 GLU A N 1
ATOM 1549 C CA . GLU A 1 203 ? 12.186 -19.980 3.120 1.00 98.06 203 GLU A CA 1
ATOM 1550 C C . GLU A 1 203 ? 12.241 -19.417 4.546 1.00 98.06 203 GLU A C 1
ATOM 1552 O O . GLU A 1 203 ? 11.879 -20.105 5.508 1.00 98.06 203 GLU A O 1
ATOM 1557 N N . PHE A 1 204 ? 12.595 -18.136 4.694 1.00 98.06 204 PHE A N 1
ATOM 1558 C CA . PHE A 1 204 ? 12.557 -17.450 5.980 1.00 98.06 204 PHE A CA 1
ATOM 1559 C C . PHE A 1 204 ? 11.155 -17.499 6.593 1.00 98.06 204 PHE A C 1
ATOM 1561 O O . PHE A 1 204 ? 11.015 -17.939 7.735 1.00 98.06 204 PHE A O 1
ATOM 1568 N N . LYS A 1 205 ? 10.111 -17.130 5.836 1.00 97.50 205 LYS A N 1
ATOM 1569 C CA . LYS A 1 205 ? 8.712 -17.189 6.299 1.00 97.50 205 LYS A CA 1
ATOM 1570 C C . LYS A 1 205 ? 8.327 -18.588 6.761 1.00 97.50 205 LYS A C 1
ATOM 1572 O O . LYS A 1 205 ? 7.720 -18.729 7.820 1.00 97.50 205 LYS A O 1
ATOM 1577 N N . HIS A 1 206 ? 8.704 -19.619 6.007 1.00 97.94 206 HIS A N 1
ATOM 1578 C CA . HIS A 1 206 ? 8.414 -21.000 6.375 1.00 97.94 206 HIS A CA 1
ATOM 1579 C C . HIS A 1 206 ? 9.129 -21.412 7.672 1.00 97.94 206 HIS A C 1
ATOM 1581 O O . HIS A 1 206 ? 8.510 -21.965 8.584 1.00 97.94 206 HIS A O 1
ATOM 1587 N N . SER A 1 207 ? 10.419 -21.087 7.798 1.00 97.75 207 SER A N 1
ATOM 1588 C CA . SER A 1 207 ? 11.205 -21.381 9.003 1.00 97.75 207 SER A CA 1
ATOM 1589 C C . SER A 1 207 ? 10.697 -20.622 10.236 1.00 97.75 207 SER A C 1
ATOM 1591 O O . SER A 1 207 ? 10.649 -21.182 11.335 1.00 97.75 207 SER A O 1
ATOM 1593 N N . PHE A 1 208 ? 10.271 -19.370 10.054 1.00 98.25 208 PHE A N 1
ATOM 1594 C CA . PHE A 1 208 ? 9.700 -18.533 11.099 1.00 98.25 208 PHE A CA 1
ATOM 1595 C C . PHE A 1 208 ? 8.358 -19.089 11.563 1.00 98.25 208 PHE A C 1
ATOM 1597 O O . PHE A 1 208 ? 8.172 -19.288 12.761 1.00 98.25 208 PHE A O 1
ATOM 1604 N N . GLN A 1 209 ? 7.465 -19.427 10.628 1.00 97.31 209 GLN A N 1
ATOM 1605 C CA . GLN A 1 209 ? 6.173 -20.034 10.942 1.00 97.31 209 GLN A CA 1
ATOM 1606 C C . GLN A 1 209 ? 6.351 -21.333 11.737 1.00 97.31 209 GLN A C 1
ATOM 1608 O O . GLN A 1 209 ? 5.725 -21.505 12.777 1.00 97.31 209 GLN A O 1
ATOM 1613 N N . LYS A 1 210 ? 7.287 -22.201 11.328 1.00 98.12 210 LYS A N 1
ATOM 1614 C CA . LYS A 1 210 ? 7.608 -23.436 12.060 1.00 98.12 210 LYS A CA 1
ATOM 1615 C C . LYS A 1 210 ? 8.066 -23.167 13.500 1.00 98.12 210 LYS A C 1
ATOM 1617 O O . LYS A 1 210 ? 7.631 -23.861 14.417 1.00 98.12 210 LYS A O 1
ATOM 1622 N N . LYS A 1 211 ? 8.942 -22.176 13.713 1.00 98.12 211 LYS A N 1
ATOM 1623 C CA . LYS A 1 211 ? 9.400 -21.774 15.059 1.00 98.12 211 LYS A CA 1
ATOM 1624 C C . LYS A 1 211 ? 8.261 -21.181 15.888 1.00 98.12 211 LYS A C 1
ATOM 1626 O O . LYS A 1 211 ? 8.151 -21.483 17.073 1.00 98.12 211 LYS A O 1
ATOM 1631 N N . PHE A 1 212 ? 7.411 -20.374 15.265 1.00 97.38 212 PHE A N 1
ATOM 1632 C CA . PHE A 1 212 ? 6.255 -19.763 15.905 1.00 97.38 212 PHE A CA 1
ATOM 1633 C C . PHE A 1 212 ? 5.220 -20.810 16.336 1.00 97.38 212 PHE A C 1
ATOM 1635 O O . PHE A 1 212 ? 4.749 -20.776 17.469 1.00 97.38 212 PHE A O 1
ATOM 1642 N N . ASP A 1 213 ? 4.936 -21.799 15.489 1.00 95.88 213 ASP A N 1
ATOM 1643 C CA . ASP A 1 213 ? 4.037 -22.907 15.822 1.00 95.88 213 ASP A CA 1
ATOM 1644 C C . ASP A 1 213 ? 4.615 -23.799 16.930 1.00 95.88 213 ASP A C 1
ATOM 1646 O O . ASP A 1 213 ? 3.880 -24.261 17.803 1.00 95.88 213 ASP A O 1
ATOM 1650 N N . ALA A 1 214 ? 5.934 -24.017 16.945 1.00 97.69 214 ALA A N 1
ATOM 1651 C CA . ALA A 1 214 ? 6.601 -24.718 18.042 1.00 97.69 214 ALA A CA 1
ATOM 1652 C C . ALA A 1 214 ? 6.487 -23.945 19.367 1.00 97.69 214 ALA A C 1
ATOM 1654 O O . ALA A 1 214 ? 6.206 -24.543 20.406 1.00 97.69 214 ALA A O 1
ATOM 1655 N N . LEU A 1 215 ? 6.655 -22.619 19.330 1.00 96.88 215 LEU A N 1
ATOM 1656 C CA . LEU A 1 215 ? 6.480 -21.762 20.499 1.00 96.88 215 LEU A CA 1
ATOM 1657 C C . LEU A 1 215 ? 5.032 -21.783 21.001 1.00 96.88 215 LEU A C 1
ATOM 1659 O O . LEU A 1 215 ? 4.825 -21.914 22.202 1.00 96.88 215 LEU A O 1
ATOM 1663 N N . LYS A 1 216 ? 4.044 -21.722 20.098 1.00 93.88 216 LYS A N 1
ATOM 1664 C CA . LYS A 1 216 ? 2.621 -21.867 20.439 1.00 93.88 216 LYS A CA 1
ATOM 1665 C C . LYS A 1 216 ? 2.343 -23.181 21.156 1.00 93.88 216 LYS A C 1
ATOM 1667 O O . LYS A 1 216 ? 1.796 -23.159 22.248 1.00 93.88 216 LYS A O 1
ATOM 1672 N N . LYS A 1 217 ? 2.799 -24.309 20.600 1.00 95.81 217 LYS A N 1
ATOM 1673 C CA . LYS A 1 217 ? 2.631 -25.628 21.232 1.00 95.81 217 LYS A CA 1
ATOM 1674 C C . LYS A 1 217 ? 3.236 -25.679 22.632 1.00 95.81 217 LYS A C 1
ATOM 1676 O O . LYS A 1 217 ? 2.588 -26.172 23.546 1.00 95.81 217 LYS A O 1
ATOM 1681 N N . ARG A 1 218 ? 4.448 -25.139 22.806 1.00 96.69 218 ARG A N 1
ATOM 1682 C CA . ARG A 1 218 ? 5.112 -25.082 24.115 1.00 96.69 218 ARG A CA 1
ATOM 1683 C C . ARG A 1 218 ? 4.375 -24.169 25.096 1.00 96.69 218 ARG A C 1
ATOM 1685 O O . ARG A 1 218 ? 4.312 -24.473 26.281 1.00 96.69 218 ARG A O 1
ATOM 1692 N N . LEU A 1 219 ? 3.823 -23.056 24.615 1.00 93.38 219 LEU A N 1
ATOM 1693 C CA . LEU A 1 219 ? 3.009 -22.159 25.428 1.00 93.38 219 LEU A CA 1
ATOM 1694 C C . LEU A 1 219 ? 1.710 -22.846 25.865 1.00 93.38 219 LEU A C 1
ATOM 1696 O O . LEU A 1 219 ? 1.340 -22.757 27.029 1.00 93.38 219 LEU A O 1
ATOM 1700 N N . ASP A 1 220 ? 1.048 -23.563 24.960 1.00 91.50 220 ASP A N 1
ATOM 1701 C CA . ASP A 1 220 ? -0.166 -24.317 25.268 1.00 91.50 220 ASP A CA 1
ATOM 1702 C C . ASP A 1 220 ? 0.114 -25.464 26.248 1.00 91.50 220 ASP A C 1
ATOM 1704 O O . ASP A 1 220 ? -0.663 -25.685 27.171 1.00 91.50 220 ASP A O 1
ATOM 1708 N N . GLU A 1 221 ? 1.244 -26.159 26.107 1.00 95.25 221 GLU A N 1
ATOM 1709 C CA . GLU A 1 221 ? 1.708 -27.167 27.068 1.00 95.25 221 GLU A CA 1
ATOM 1710 C C . GLU A 1 221 ? 1.954 -26.553 28.453 1.00 95.25 221 GLU A C 1
ATOM 1712 O O . GLU A 1 221 ? 1.394 -27.025 29.439 1.00 95.25 221 GLU A O 1
ATOM 1717 N N . PHE A 1 222 ? 2.651 -25.416 28.520 1.00 94.12 222 PHE A N 1
ATOM 1718 C CA . PHE A 1 222 ? 2.863 -24.681 29.769 1.00 94.12 222 PHE A CA 1
ATOM 1719 C C . PHE A 1 222 ? 1.544 -24.236 30.428 1.00 94.12 222 PHE A C 1
ATOM 1721 O O . PHE A 1 222 ? 1.386 -24.309 31.646 1.00 94.12 222 PHE A O 1
ATOM 1728 N N . ARG A 1 223 ? 0.552 -23.803 29.641 1.00 92.12 223 ARG A N 1
ATOM 1729 C CA . ARG A 1 223 ? -0.787 -23.462 30.156 1.00 92.12 223 ARG A CA 1
ATOM 1730 C C . ARG A 1 223 ? -1.519 -24.678 30.725 1.00 92.12 223 ARG A C 1
ATOM 1732 O O . ARG A 1 223 ? -2.247 -24.537 31.705 1.00 92.12 223 ARG A O 1
ATOM 1739 N N . ARG A 1 224 ? -1.325 -25.861 30.132 1.00 92.25 224 ARG A N 1
ATOM 1740 C CA . ARG A 1 224 ? -1.903 -27.128 30.616 1.00 92.25 224 ARG A CA 1
ATOM 1741 C C . ARG A 1 224 ? -1.235 -27.609 31.902 1.00 92.25 224 ARG A C 1
ATOM 1743 O O . ARG A 1 224 ? -1.940 -28.090 32.783 1.00 92.25 224 ARG A O 1
ATOM 1750 N N . GLU A 1 225 ? 0.082 -27.460 32.020 1.00 95.06 225 GLU A N 1
ATOM 1751 C CA . GLU A 1 225 ? 0.845 -27.813 33.227 1.00 95.06 225 GLU A CA 1
ATOM 1752 C C . GLU A 1 225 ? 0.528 -26.890 34.414 1.00 95.06 225 GLU A C 1
ATOM 1754 O O . GLU A 1 225 ? 0.500 -27.337 35.560 1.00 95.06 225 GLU A O 1
ATOM 1759 N N . TYR A 1 226 ? 0.231 -25.613 34.146 1.00 92.81 226 TYR A N 1
ATOM 1760 C CA . TYR A 1 226 ? -0.043 -24.602 35.169 1.00 92.81 226 TYR A CA 1
ATOM 1761 C C . TYR A 1 226 ? -1.424 -23.948 34.967 1.00 92.81 226 TYR A C 1
ATOM 1763 O O . TYR A 1 226 ? -1.502 -22.795 34.522 1.00 92.81 226 TYR A O 1
ATOM 1771 N N . PRO A 1 227 ? -2.525 -24.634 35.339 1.00 88.44 227 PRO A N 1
ATOM 1772 C CA . PRO A 1 227 ? -3.894 -24.146 35.141 1.00 88.44 227 PRO A CA 1
ATOM 1773 C C . PRO A 1 227 ? -4.305 -23.015 36.101 1.00 88.44 227 PRO A C 1
ATOM 1775 O O . PRO A 1 227 ? -5.408 -22.483 35.998 1.00 88.44 227 PRO A O 1
ATOM 1778 N N . ASN A 1 228 ? -3.446 -22.633 37.049 1.00 88.31 228 ASN A N 1
ATOM 1779 C CA . ASN A 1 228 ? -3.769 -21.628 38.059 1.00 88.31 228 ASN A CA 1
ATOM 1780 C C . ASN A 1 228 ? -4.032 -20.247 37.427 1.00 88.31 228 ASN A C 1
ATOM 1782 O O . ASN A 1 228 ? -3.308 -19.810 36.530 1.00 88.31 228 ASN A O 1
ATOM 1786 N N . ALA A 1 229 ? -5.023 -19.519 37.959 1.00 78.06 229 ALA A N 1
ATOM 1787 C CA . ALA A 1 229 ? -5.402 -18.172 37.506 1.00 78.06 229 ALA A CA 1
ATOM 1788 C C . ALA A 1 229 ? -4.275 -17.127 37.645 1.00 78.06 229 ALA A C 1
ATOM 1790 O O . ALA A 1 229 ? -4.286 -16.107 36.965 1.00 78.06 229 ALA A O 1
ATOM 1791 N N . ASN A 1 230 ? -3.273 -17.408 38.483 1.00 83.44 230 ASN A N 1
ATOM 1792 C CA . ASN A 1 230 ? -2.095 -16.558 38.668 1.00 83.44 230 ASN A CA 1
ATOM 1793 C C . ASN A 1 230 ? -1.011 -16.772 37.593 1.00 83.44 230 ASN A C 1
ATOM 1795 O O . ASN A 1 230 ? 0.037 -16.134 37.655 1.00 83.44 230 ASN A O 1
ATOM 1799 N N . ASN A 1 231 ? -1.214 -17.677 36.627 1.00 82.81 231 ASN A N 1
ATOM 1800 C CA . ASN A 1 231 ? -0.264 -17.889 35.540 1.00 82.81 231 ASN A CA 1
ATOM 1801 C C . ASN A 1 231 ? -0.347 -16.723 34.530 1.00 82.81 231 ASN A C 1
ATOM 1803 O O . ASN A 1 231 ? -1.384 -16.556 33.880 1.00 82.81 231 ASN A O 1
ATOM 1807 N N . PRO A 1 232 ? 0.732 -15.945 34.320 1.00 79.56 232 PRO A N 1
ATOM 1808 C CA . PRO A 1 232 ? 0.724 -14.828 33.373 1.00 79.56 232 PRO A CA 1
ATOM 1809 C C . PRO A 1 232 ? 0.449 -15.268 31.925 1.00 79.56 232 PRO A C 1
ATOM 1811 O O . PRO A 1 232 ? -0.092 -14.489 31.143 1.00 79.56 232 PRO A O 1
ATOM 1814 N N . ALA A 1 233 ? 0.742 -16.523 31.564 1.00 77.06 233 ALA A N 1
ATOM 1815 C CA . ALA A 1 233 ? 0.407 -17.072 30.250 1.00 77.06 233 ALA A CA 1
ATOM 1816 C C . ALA A 1 233 ? -1.110 -17.252 30.038 1.00 77.06 233 ALA A C 1
ATOM 1818 O O . ALA A 1 233 ? -1.560 -17.264 28.889 1.00 77.06 233 ALA A O 1
ATOM 1819 N N . ASN A 1 234 ? -1.884 -17.369 31.125 1.00 74.88 234 ASN A N 1
ATOM 1820 C CA . ASN A 1 234 ? -3.350 -17.437 31.122 1.00 74.88 234 ASN A CA 1
ATOM 1821 C C . ASN A 1 234 ? -4.003 -16.046 31.247 1.00 74.88 234 ASN A C 1
ATOM 1823 O O . ASN A 1 234 ? -5.163 -15.890 30.882 1.00 74.88 234 ASN A O 1
ATOM 1827 N N . ALA A 1 235 ? -3.272 -15.035 31.737 1.00 71.88 235 ALA A N 1
ATOM 1828 C CA . ALA A 1 235 ? -3.765 -13.659 31.877 1.00 71.88 235 ALA A CA 1
ATOM 1829 C C . ALA A 1 235 ? -3.875 -12.914 30.533 1.00 71.88 235 ALA A C 1
ATOM 1831 O O . ALA A 1 235 ? -4.658 -11.974 30.395 1.00 71.88 235 ALA A O 1
ATOM 1832 N N . LEU A 1 236 ? -3.109 -13.345 29.526 1.00 64.50 236 LEU A N 1
ATOM 1833 C CA . LEU A 1 236 ? -3.272 -12.907 28.143 1.00 64.50 236 LEU A CA 1
ATOM 1834 C C . LEU A 1 236 ? -4.515 -13.584 27.557 1.00 64.50 236 LEU A C 1
ATOM 1836 O O . LEU A 1 236 ? -4.419 -14.656 26.958 1.00 64.50 236 LEU A O 1
ATOM 1840 N N . VAL A 1 237 ? -5.674 -12.950 27.769 1.00 58.06 237 VAL A N 1
ATOM 1841 C CA . VAL A 1 237 ? -6.924 -13.245 27.057 1.00 58.06 237 VAL A CA 1
ATOM 1842 C C . VAL A 1 237 ? -6.592 -13.358 25.575 1.00 58.06 237 VAL A C 1
ATOM 1844 O O . VAL A 1 237 ? -6.066 -12.422 24.976 1.00 58.06 237 VAL A O 1
ATOM 1847 N N . ASP A 1 238 ? -6.838 -14.536 25.013 1.00 55.50 238 ASP A N 1
ATOM 1848 C CA . ASP A 1 238 ? -6.544 -14.832 23.621 1.00 55.50 238 ASP A CA 1
ATOM 1849 C C . ASP A 1 238 ? -7.362 -13.878 22.729 1.00 55.50 238 ASP A C 1
ATOM 1851 O O . ASP A 1 238 ? -8.592 -13.957 22.741 1.00 55.50 238 ASP A O 1
ATOM 1855 N N . PRO A 1 239 ? -6.749 -12.971 21.945 1.00 56.09 239 PRO A N 1
ATOM 1856 C CA . PRO A 1 239 ? -7.496 -12.105 21.029 1.00 56.09 239 PRO A CA 1
ATOM 1857 C C . PRO A 1 239 ? -8.179 -12.901 19.901 1.00 56.09 239 PRO A C 1
ATOM 1859 O O . PRO A 1 239 ? -8.955 -12.340 19.130 1.00 56.09 239 PRO A O 1
ATOM 1862 N N . GLN A 1 240 ? -7.884 -14.202 19.786 1.00 49.94 240 GLN A N 1
ATOM 1863 C CA . GLN A 1 240 ? -8.546 -15.155 18.898 1.00 49.94 240 GLN A CA 1
ATOM 1864 C C . GLN A 1 240 ? -9.583 -16.036 19.600 1.00 49.94 240 GLN A C 1
ATOM 1866 O O . GLN A 1 240 ? -10.230 -16.826 18.907 1.00 49.94 240 GLN A O 1
ATOM 1871 N N . GLN A 1 241 ? -9.800 -15.913 20.919 1.00 52.41 241 GLN A N 1
ATOM 1872 C CA . GLN A 1 241 ? -10.982 -16.541 21.498 1.00 52.41 241 GLN A CA 1
ATOM 1873 C C . GLN A 1 241 ? -12.197 -15.921 20.805 1.00 52.41 241 GLN A C 1
ATOM 1875 O O . GLN A 1 241 ? -12.341 -14.695 20.836 1.00 52.41 241 GLN A O 1
ATOM 1880 N N . PRO A 1 242 ? -13.061 -16.719 20.152 1.00 51.66 242 PRO A N 1
ATOM 1881 C CA . PRO A 1 242 ? -14.311 -16.193 19.657 1.00 51.66 242 PRO A CA 1
ATOM 1882 C C . PRO A 1 242 ? -15.052 -15.696 20.891 1.00 51.66 242 PRO A C 1
ATOM 1884 O O . PRO A 1 242 ? -15.539 -16.499 21.687 1.00 51.66 242 PRO A O 1
ATOM 1887 N N . GLN A 1 243 ? -15.092 -14.371 21.064 1.00 57.31 243 GLN A N 1
ATOM 1888 C CA . GLN A 1 243 ? -16.110 -13.707 21.865 1.00 57.31 243 GLN A CA 1
ATOM 1889 C C . GLN A 1 243 ? -17.393 -14.467 21.570 1.00 57.31 243 GLN A C 1
ATOM 1891 O O . GLN A 1 243 ? -17.778 -14.608 20.402 1.00 57.31 243 GLN A O 1
ATOM 1896 N N . THR A 1 244 ? -17.956 -15.101 22.597 1.00 63.88 244 THR A N 1
ATOM 1897 C CA . THR A 1 244 ? -19.141 -15.936 22.396 1.00 63.88 244 THR A CA 1
ATOM 1898 C C . THR A 1 244 ? -20.158 -15.088 21.644 1.00 63.88 244 THR A C 1
ATOM 1900 O O . THR A 1 244 ? -20.298 -13.900 21.922 1.00 63.88 244 THR A O 1
ATOM 1903 N N . TYR A 1 245 ? -20.817 -15.650 20.632 1.00 69.69 245 TYR A N 1
ATOM 1904 C CA . TYR A 1 245 ? -21.746 -14.906 19.772 1.00 69.69 245 TYR A CA 1
ATOM 1905 C C . TYR A 1 24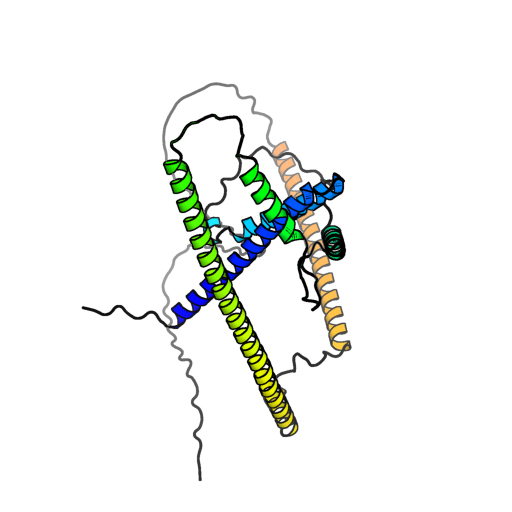5 ? -22.736 -14.036 20.579 1.00 69.69 245 TYR A C 1
ATOM 1907 O O . TYR A 1 245 ? -23.096 -12.941 20.160 1.00 69.69 245 TYR A O 1
ATOM 1915 N N . THR A 1 246 ? -23.091 -14.487 21.783 1.00 75.31 246 THR A N 1
ATOM 1916 C CA . THR A 1 246 ? -23.860 -13.766 22.803 1.00 75.31 246 THR A CA 1
ATOM 1917 C C . THR A 1 246 ? -23.192 -12.482 23.316 1.00 75.31 246 THR A C 1
ATOM 1919 O O . THR A 1 246 ? -23.849 -11.450 23.356 1.00 75.31 246 THR A O 1
ATOM 1922 N N . GLN A 1 247 ? -21.895 -12.497 23.643 1.00 80.25 247 GLN A N 1
ATOM 1923 C CA . GLN A 1 247 ? -21.147 -11.304 24.075 1.00 80.25 247 GLN A CA 1
ATOM 1924 C C . GLN A 1 247 ? -21.092 -10.243 22.971 1.00 80.25 247 GLN A C 1
ATOM 1926 O O . GLN A 1 247 ? -21.376 -9.077 23.226 1.00 80.25 247 GLN A O 1
ATOM 1931 N N . LEU A 1 248 ? -20.828 -10.660 21.728 1.00 80.81 248 LEU A N 1
ATOM 1932 C CA . LEU A 1 248 ? -20.869 -9.772 20.560 1.00 80.81 248 LEU A CA 1
ATOM 1933 C C . LEU A 1 248 ? -22.271 -9.191 20.325 1.00 80.81 248 LEU A C 1
ATOM 1935 O O . LEU A 1 248 ? -22.403 -8.025 19.962 1.00 80.81 248 LEU A O 1
ATOM 1939 N N . GLN A 1 249 ? -23.330 -9.981 20.527 1.00 81.56 249 GLN A N 1
ATOM 1940 C CA . GLN A 1 249 ? -24.702 -9.483 20.420 1.00 81.56 249 GLN A CA 1
ATOM 1941 C C . GLN A 1 249 ? -25.035 -8.449 21.497 1.00 81.56 249 GLN A C 1
ATOM 1943 O O . GLN A 1 249 ? -25.706 -7.460 21.199 1.00 81.56 249 GLN A O 1
ATOM 1948 N N . ASP A 1 250 ? -24.583 -8.657 22.729 1.00 90.31 250 ASP A N 1
ATOM 1949 C CA . ASP A 1 250 ? -24.831 -7.719 23.822 1.00 90.31 250 ASP A CA 1
ATOM 1950 C C . ASP A 1 250 ? -24.000 -6.436 23.661 1.00 90.31 250 ASP A C 1
ATOM 1952 O O . ASP A 1 250 ? -24.507 -5.331 23.881 1.00 90.31 250 ASP A O 1
ATOM 1956 N N . GLU A 1 251 ? -22.772 -6.542 23.151 1.00 90.12 251 GLU A N 1
ATOM 1957 C CA . GLU A 1 251 ? -21.962 -5.385 22.765 1.00 90.12 251 GLU A CA 1
ATOM 1958 C C . GLU A 1 251 ? -22.609 -4.596 21.611 1.00 90.12 251 GLU A C 1
ATOM 1960 O O . GLU A 1 251 ? -22.726 -3.372 21.667 1.00 90.12 251 GLU A O 1
ATOM 1965 N N . LEU A 1 252 ? -23.142 -5.274 20.591 1.00 90.12 252 LEU A N 1
ATOM 1966 C CA . LEU A 1 252 ? -23.874 -4.609 19.509 1.00 90.12 252 LEU A CA 1
ATOM 1967 C C . LEU A 1 252 ? -25.138 -3.894 20.004 1.00 90.12 252 LEU A C 1
ATOM 1969 O O . LEU A 1 252 ? -25.415 -2.779 19.557 1.00 90.12 252 LEU A O 1
ATOM 1973 N N . LYS A 1 253 ? -25.896 -4.493 20.931 1.00 94.88 253 LYS A N 1
ATOM 1974 C CA . LYS A 1 253 ? -27.083 -3.855 21.528 1.00 94.88 253 LYS A CA 1
ATOM 1975 C C . LYS A 1 253 ? -26.707 -2.607 22.321 1.00 94.88 253 LYS A C 1
ATOM 1977 O O . LYS A 1 253 ? -27.311 -1.556 22.118 1.00 94.88 253 LYS A O 1
ATOM 1982 N N . THR A 1 254 ? -25.688 -2.700 23.171 1.00 95.12 254 THR A N 1
ATOM 1983 C CA . THR A 1 254 ? -25.228 -1.565 23.987 1.00 95.12 254 THR A CA 1
ATOM 1984 C C . THR A 1 254 ? -24.683 -0.425 23.126 1.00 95.12 254 THR A C 1
ATOM 1986 O O . THR A 1 254 ? -25.012 0.740 23.365 1.00 95.12 254 THR A O 1
ATOM 1989 N N . LEU A 1 255 ? -23.930 -0.732 22.064 1.00 93.88 255 LEU A N 1
ATOM 1990 C CA . LEU A 1 255 ? -23.489 0.272 21.092 1.00 93.88 255 LEU A CA 1
ATOM 1991 C C . LEU A 1 255 ? -24.669 0.920 20.355 1.00 93.88 255 LEU A C 1
ATOM 1993 O O . LEU A 1 255 ? -24.674 2.137 20.156 1.00 93.88 255 LEU A O 1
ATOM 1997 N N . HIS A 1 256 ? -25.692 0.145 19.991 1.00 94.56 256 HIS A N 1
ATOM 1998 C CA . HIS A 1 256 ? -26.882 0.665 19.317 1.00 94.56 256 HIS A CA 1
ATOM 1999 C C . HIS A 1 256 ? -27.700 1.604 20.218 1.00 94.56 256 HIS A C 1
ATOM 2001 O O . HIS A 1 256 ? -28.138 2.670 19.778 1.00 94.56 256 HIS A O 1
ATOM 2007 N N . GLU A 1 257 ? -27.865 1.251 21.493 1.00 96.81 257 GLU A N 1
ATOM 2008 C CA . GLU A 1 257 ? -28.523 2.105 22.484 1.00 96.81 257 GLU A CA 1
ATOM 2009 C C . GLU A 1 257 ? -27.756 3.408 22.711 1.00 96.81 257 GLU A C 1
ATOM 2011 O O . GLU A 1 257 ? -28.361 4.483 22.719 1.00 96.81 257 GLU A O 1
ATOM 2016 N N . ARG A 1 258 ? -26.424 3.340 22.817 1.00 95.31 258 ARG A N 1
ATOM 2017 C CA . ARG A 1 258 ? -25.577 4.528 22.976 1.00 95.31 258 ARG A CA 1
ATOM 2018 C C . ARG A 1 258 ? -25.679 5.467 21.774 1.00 95.31 258 ARG A C 1
ATOM 2020 O O . ARG A 1 258 ? -25.842 6.672 21.956 1.00 95.31 258 ARG A O 1
ATOM 2027 N N . LEU A 1 259 ? -25.656 4.922 20.558 1.00 94.81 259 LEU A N 1
ATOM 2028 C CA . LEU A 1 259 ? -25.787 5.704 19.327 1.00 94.81 259 LEU A CA 1
ATOM 2029 C C . LEU A 1 259 ? -27.160 6.385 19.239 1.00 94.81 259 LEU A C 1
ATOM 2031 O O . LEU A 1 259 ? -27.254 7.556 18.871 1.00 94.81 259 LEU A O 1
ATOM 2035 N N . LYS A 1 260 ? -28.227 5.691 19.647 1.00 96.94 260 LYS A N 1
ATOM 2036 C CA . LYS A 1 260 ? -29.574 6.268 19.733 1.00 96.94 260 LYS A CA 1
ATOM 2037 C C . LYS A 1 260 ? -29.647 7.412 20.753 1.00 96.94 260 LYS A C 1
ATOM 2039 O O . LYS A 1 260 ? -30.202 8.465 20.443 1.00 96.94 260 LYS A O 1
ATOM 2044 N N . GLN A 1 261 ? -29.051 7.242 21.935 1.00 96.94 261 GLN A N 1
ATOM 2045 C CA . GLN A 1 261 ? -28.987 8.296 22.955 1.00 96.94 261 GLN A CA 1
ATOM 2046 C C . GLN A 1 261 ? -28.231 9.535 22.456 1.00 96.94 261 GLN A C 1
ATOM 2048 O O . GLN A 1 261 ? -28.675 10.663 22.684 1.00 96.94 261 GLN A O 1
ATOM 2053 N N . GLU A 1 262 ? -27.121 9.341 21.743 1.00 94.06 262 GLU A N 1
ATOM 2054 C CA . GLU A 1 262 ? -26.335 10.435 21.173 1.00 94.06 262 GLU A CA 1
ATOM 2055 C C . GLU A 1 262 ? -27.098 11.174 20.062 1.00 94.06 262 GLU A C 1
ATOM 2057 O O . GLU A 1 262 ? -27.105 12.406 20.036 1.00 94.06 262 GLU A O 1
ATOM 2062 N N . GLN A 1 263 ? -27.833 10.457 19.205 1.00 96.75 263 GLN A N 1
ATOM 2063 C CA . GLN A 1 263 ? -28.714 11.075 18.208 1.00 96.75 263 GLN A CA 1
ATOM 2064 C C . GLN A 1 263 ? -29.828 11.912 18.848 1.00 96.75 263 GLN A C 1
ATOM 2066 O O . GLN A 1 263 ? -30.088 13.034 18.407 1.00 96.75 263 GLN A O 1
ATOM 2071 N N . ASP A 1 264 ? -30.472 11.406 19.900 1.00 96.94 264 ASP A N 1
ATOM 2072 C CA . ASP A 1 264 ? -31.512 12.151 20.614 1.00 96.94 264 ASP A CA 1
ATOM 2073 C C . ASP A 1 264 ? -30.943 13.382 21.334 1.00 96.94 264 ASP A C 1
ATOM 2075 O O . ASP A 1 264 ? -31.601 14.426 21.404 1.00 96.94 264 ASP A O 1
ATOM 2079 N N . PHE A 1 265 ? -29.711 13.298 21.840 1.00 95.62 265 PHE A N 1
ATOM 2080 C CA . PHE A 1 265 ? -29.015 14.438 22.431 1.00 95.62 265 PHE A CA 1
ATOM 2081 C C . PHE A 1 265 ? -28.645 15.497 21.385 1.00 95.62 265 PHE A C 1
ATOM 2083 O O . PHE A 1 265 ? -28.873 16.686 21.620 1.00 95.62 265 PHE A O 1
ATOM 2090 N N . SER A 1 266 ? -28.165 15.085 20.210 1.00 94.00 266 SER A N 1
ATOM 2091 C CA . SER A 1 266 ? -27.897 15.989 19.085 1.00 94.00 266 SER A CA 1
ATOM 2092 C C . SER A 1 266 ? -29.169 16.692 18.613 1.00 94.00 266 SER A C 1
ATOM 2094 O O . SER A 1 266 ? -29.204 17.917 18.575 1.00 94.00 266 SER A O 1
ATOM 2096 N N . ARG A 1 267 ? -30.283 15.966 18.446 1.00 97.00 267 ARG A N 1
ATOM 2097 C CA . ARG A 1 267 ? -31.590 16.569 18.111 1.00 97.00 267 ARG A CA 1
ATOM 2098 C C . ARG A 1 267 ? -32.062 17.597 19.142 1.00 97.00 267 ARG A C 1
ATOM 2100 O O . ARG A 1 267 ? -32.721 18.576 18.792 1.00 97.00 267 ARG A O 1
ATOM 2107 N N . LYS A 1 268 ? -31.774 17.384 20.432 1.00 97.81 268 LYS A N 1
ATOM 2108 C CA . LYS A 1 268 ? -32.080 18.365 21.489 1.00 97.81 268 LYS A CA 1
ATOM 2109 C C . LYS A 1 268 ? -31.207 19.614 21.362 1.00 97.81 268 LYS A C 1
ATOM 2111 O O . LYS A 1 268 ? -31.732 20.712 21.542 1.00 97.81 268 LYS A O 1
ATOM 2116 N N . LYS A 1 269 ? -29.916 19.460 21.048 1.00 97.38 269 LYS A N 1
ATOM 2117 C CA . LYS A 1 269 ? -29.003 20.584 20.790 1.00 97.38 269 LYS A CA 1
ATOM 2118 C C . LYS A 1 269 ? -29.436 21.390 19.569 1.00 97.38 269 LYS A C 1
ATOM 2120 O O . LYS A 1 269 ? -29.531 22.607 19.682 1.00 97.38 269 LYS A O 1
ATOM 2125 N N . ASP A 1 270 ? -29.803 20.733 18.474 1.00 96.25 270 ASP A N 1
ATOM 2126 C CA . ASP A 1 270 ? -30.260 21.407 17.253 1.00 96.25 270 ASP A CA 1
ATOM 2127 C C . ASP A 1 270 ? -31.496 22.276 17.524 1.00 96.25 270 ASP A C 1
ATOM 2129 O O . ASP A 1 270 ? -31.504 23.462 17.205 1.00 96.25 270 ASP A O 1
ATOM 2133 N N . LYS A 1 271 ? -32.489 21.757 18.261 1.00 97.50 271 LYS A N 1
ATOM 2134 C CA . LYS A 1 271 ? -33.664 22.545 18.693 1.00 97.50 271 LYS A CA 1
ATOM 2135 C C . LYS A 1 271 ? -33.304 23.750 19.565 1.00 97.50 271 LYS A C 1
ATOM 2137 O O . LYS A 1 271 ? -34.014 24.755 19.576 1.00 97.50 271 LYS A O 1
ATOM 2142 N N . VAL A 1 272 ? -32.250 23.645 20.374 1.00 96.81 272 VAL A N 1
ATOM 2143 C CA . VAL A 1 272 ? -31.755 24.771 21.177 1.00 96.81 272 VAL A CA 1
ATOM 2144 C C . VAL A 1 272 ? -31.110 25.814 20.265 1.00 96.81 272 VAL A C 1
ATOM 2146 O O . VAL A 1 272 ? -31.422 26.995 20.408 1.00 96.81 272 VAL A O 1
ATOM 2149 N N . ILE A 1 273 ? -30.280 25.386 19.311 1.00 96.81 273 ILE A N 1
ATOM 2150 C CA . ILE A 1 273 ? -29.639 26.257 18.318 1.00 96.81 273 ILE A CA 1
ATOM 2151 C C . ILE A 1 273 ? -30.698 26.992 17.489 1.00 96.81 273 ILE A C 1
ATOM 2153 O O . ILE A 1 273 ? -30.645 28.215 17.409 1.00 96.81 273 ILE A O 1
ATOM 2157 N N . GLU A 1 274 ? -31.720 26.298 16.985 1.00 97.06 274 GLU A N 1
ATOM 2158 C CA . GLU A 1 274 ? -32.833 26.907 16.241 1.00 97.06 274 GLU A CA 1
ATOM 2159 C C . GLU A 1 274 ? -33.530 28.023 17.035 1.00 97.06 274 GLU A C 1
ATOM 2161 O O . GLU A 1 274 ? -33.819 29.096 16.497 1.00 97.06 274 GLU A O 1
ATOM 2166 N N . ARG A 1 275 ? -33.765 27.816 18.341 1.00 97.81 275 ARG A N 1
ATOM 2167 C CA . ARG A 1 275 ? -34.343 28.854 19.213 1.00 97.81 275 ARG A CA 1
ATOM 2168 C C . ARG A 1 275 ? -33.423 30.064 19.357 1.00 97.81 275 ARG A C 1
ATOM 2170 O O . ARG A 1 275 ? -33.913 31.193 19.313 1.00 97.81 275 ARG A O 1
ATOM 2177 N N . TYR A 1 276 ? -32.116 29.849 19.511 1.00 98.06 276 TYR A N 1
ATOM 2178 C CA . TYR A 1 276 ? -31.142 30.941 19.585 1.00 98.06 276 TYR A CA 1
ATOM 2179 C C . TYR A 1 276 ? -31.032 31.706 18.269 1.00 98.06 276 TYR A C 1
ATOM 2181 O O . TYR A 1 276 ? -31.014 32.936 18.285 1.00 98.06 276 TYR A O 1
ATOM 2189 N N . GLU A 1 277 ? -31.020 31.012 17.132 1.00 96.75 277 GLU A N 1
ATOM 2190 C CA . GLU A 1 277 ? -31.020 31.650 15.819 1.00 96.75 277 GLU A CA 1
ATOM 2191 C C . GLU A 1 277 ? -32.277 32.490 15.603 1.00 96.75 277 GLU A C 1
ATOM 2193 O O . GLU A 1 277 ? -32.188 33.633 15.152 1.00 96.75 277 GLU A O 1
ATOM 2198 N N . HIS A 1 278 ? -33.448 31.953 15.953 1.00 97.44 278 HIS A N 1
ATOM 2199 C CA . HIS A 1 278 ? -34.706 32.681 15.852 1.00 97.44 278 HIS A CA 1
ATOM 2200 C C . HIS A 1 278 ? -34.696 33.942 16.725 1.00 97.44 278 HIS A C 1
ATOM 2202 O O . HIS A 1 278 ? -35.013 35.033 16.244 1.00 97.44 278 HIS A O 1
ATOM 2208 N N . TRP A 1 279 ? -34.263 33.815 17.983 1.00 97.88 279 TRP A N 1
ATOM 2209 C CA . TRP A 1 279 ? -34.117 34.947 18.898 1.00 97.88 279 TRP A CA 1
ATOM 2210 C C . TRP A 1 279 ? -33.135 35.995 18.362 1.00 97.88 279 TRP A C 1
ATOM 2212 O O . TRP A 1 279 ? -33.448 37.185 18.355 1.00 97.88 279 TRP A O 1
ATOM 2222 N N . TYR A 1 280 ? -31.986 35.572 17.832 1.00 97.12 280 TYR A N 1
ATOM 2223 C CA . TYR A 1 280 ? -30.987 36.476 17.263 1.00 97.12 280 TYR A CA 1
ATOM 2224 C C . TYR A 1 280 ? -31.507 37.204 16.016 1.00 97.12 280 TYR A C 1
ATOM 2226 O O . TYR A 1 280 ? -31.309 38.413 15.870 1.00 97.12 280 TYR A O 1
ATOM 2234 N N . ARG A 1 281 ? -32.235 36.510 15.130 1.00 96.81 281 ARG A N 1
ATOM 2235 C CA . ARG A 1 281 ? -32.895 37.133 13.969 1.00 96.81 281 ARG A CA 1
ATOM 2236 C C . ARG A 1 281 ? -33.942 38.161 14.406 1.00 96.81 281 ARG A C 1
ATOM 2238 O O . ARG A 1 281 ? -33.963 39.263 13.856 1.00 96.81 281 ARG A O 1
ATOM 2245 N N . ALA A 1 282 ? -34.758 37.850 15.415 1.00 95.19 282 ALA A N 1
ATOM 2246 C CA . ALA A 1 282 ? -35.736 38.784 15.978 1.00 95.19 282 ALA A CA 1
ATOM 2247 C C . ALA A 1 282 ? -35.063 40.006 16.635 1.00 95.19 282 ALA A C 1
ATOM 2249 O O . ALA A 1 282 ? -35.495 41.147 16.438 1.00 95.19 282 ALA A O 1
ATOM 2250 N N . LEU A 1 283 ? -33.957 39.795 17.354 1.00 94.62 283 LEU A N 1
ATOM 2251 C CA . LEU A 1 283 ? -33.158 40.864 17.952 1.00 94.62 283 LEU A CA 1
ATOM 2252 C C . LEU A 1 283 ? -32.563 41.779 16.874 1.00 94.62 283 LEU A C 1
ATOM 2254 O O . LEU A 1 283 ? -32.691 42.998 16.958 1.00 94.62 283 LEU A O 1
ATOM 2258 N N . LYS A 1 284 ? -31.996 41.208 15.808 1.00 95.38 284 LYS A N 1
ATOM 2259 C CA . LYS A 1 284 ? -31.444 41.970 14.680 1.00 95.38 284 LYS A CA 1
ATOM 2260 C C . LYS A 1 284 ? -32.524 42.770 13.944 1.00 95.38 284 LYS A C 1
ATOM 2262 O O . LYS A 1 284 ? -32.306 43.935 13.614 1.00 95.38 284 LYS A O 1
ATOM 2267 N N . ALA A 1 285 ? -33.703 42.183 13.733 1.00 93.00 285 ALA A N 1
ATOM 2268 C CA . ALA A 1 285 ? -34.842 42.876 13.134 1.00 93.00 285 ALA A CA 1
ATOM 2269 C C . ALA A 1 285 ? -35.335 44.041 14.011 1.00 93.00 285 ALA A C 1
ATOM 2271 O O . ALA A 1 285 ? -35.592 45.133 13.502 1.00 93.00 285 ALA A O 1
ATOM 2272 N N . SER A 1 286 ? -35.417 43.844 15.332 1.00 89.19 286 SER A N 1
ATOM 2273 C CA . SER A 1 286 ? -35.832 44.902 16.263 1.00 89.19 286 SER A CA 1
ATOM 2274 C C . SER A 1 286 ? -34.793 46.026 16.391 1.00 89.19 286 SER A C 1
ATOM 2276 O O . SER A 1 286 ? -35.175 47.196 16.439 1.00 89.19 286 SER A O 1
ATOM 2278 N N . ALA A 1 287 ? -33.495 45.706 16.349 1.00 88.06 287 ALA A N 1
ATOM 2279 C CA . ALA A 1 287 ? -32.412 46.689 16.315 1.00 88.06 287 ALA A CA 1
ATOM 2280 C C . ALA A 1 287 ? -32.428 47.525 15.022 1.00 88.06 287 ALA A C 1
ATOM 2282 O O . ALA A 1 287 ? -32.329 48.751 15.081 1.00 88.06 287 ALA A O 1
ATOM 2283 N N . ASN A 1 288 ? -32.633 46.891 13.862 1.00 82.00 288 ASN A N 1
ATOM 2284 C CA . ASN A 1 288 ? -32.760 47.602 12.586 1.00 82.00 288 ASN A CA 1
ATOM 2285 C C . ASN A 1 288 ? -34.003 48.504 12.540 1.00 82.00 288 ASN A C 1
ATOM 2287 O O . ASN A 1 288 ? -33.923 49.609 12.015 1.00 82.00 288 ASN A O 1
ATOM 2291 N N . LYS A 1 289 ? -35.128 48.088 13.138 1.00 83.12 289 LYS A N 1
ATOM 2292 C CA . LYS A 1 289 ? -36.356 48.902 13.213 1.00 83.12 289 LYS A CA 1
ATOM 2293 C C . LYS A 1 289 ? -36.197 50.158 14.082 1.00 83.12 289 LYS A C 1
ATOM 2295 O O . LYS A 1 289 ? -36.929 51.125 13.896 1.00 83.12 289 LYS A O 1
ATOM 2300 N N . ARG A 1 290 ? -35.256 50.149 15.032 1.00 73.75 290 ARG A N 1
ATOM 2301 C CA . ARG A 1 290 ? -34.965 51.275 15.935 1.00 73.75 290 ARG A CA 1
ATOM 2302 C C . ARG A 1 290 ? -33.901 52.239 15.417 1.00 73.75 290 ARG A C 1
ATOM 2304 O O . ARG A 1 290 ? -33.676 53.253 16.069 1.00 73.75 290 ARG A O 1
ATOM 2311 N N . ARG A 1 291 ? -33.265 51.975 14.270 1.00 67.62 291 ARG A N 1
ATOM 2312 C CA . ARG A 1 291 ? -32.468 52.994 13.577 1.00 67.62 291 ARG A CA 1
ATOM 2313 C C . ARG A 1 291 ? -33.434 53.931 12.838 1.00 67.62 291 ARG A C 1
ATOM 2315 O O . ARG A 1 291 ? -33.993 53.505 11.828 1.00 67.62 291 ARG A O 1
ATOM 2322 N N . PRO A 1 292 ? -33.678 55.170 13.309 1.00 57.75 292 PRO A N 1
ATOM 2323 C CA . PRO A 1 292 ? -34.443 56.129 12.524 1.00 57.75 292 PRO A CA 1
ATOM 2324 C C . PRO A 1 292 ? -33.723 56.354 11.191 1.00 57.75 292 PRO A C 1
ATOM 2326 O O . PRO A 1 292 ? -32.498 56.473 11.151 1.00 57.75 292 PRO A O 1
ATOM 2329 N N . ALA A 1 293 ? -34.485 56.419 10.100 1.00 57.97 293 ALA A N 1
ATOM 2330 C CA . ALA A 1 293 ? -34.005 56.689 8.745 1.00 57.97 293 ALA A CA 1
ATOM 2331 C C . ALA A 1 293 ? -33.497 58.139 8.560 1.00 57.97 293 ALA A C 1
ATOM 2333 O O . ALA A 1 293 ? -33.673 58.745 7.509 1.00 57.97 293 ALA A O 1
ATOM 2334 N N . SER A 1 294 ? -32.862 58.726 9.577 1.00 52.94 294 SER A N 1
ATOM 2335 C CA . SER A 1 294 ? -32.215 60.034 9.518 1.00 52.94 294 SER A CA 1
ATOM 2336 C C . SER A 1 294 ? -30.772 59.870 9.035 1.00 52.94 294 SER A C 1
ATOM 2338 O O . SER A 1 294 ? -29.814 60.019 9.790 1.00 52.94 294 SER A O 1
ATOM 2340 N N . SER A 1 295 ? -30.620 59.492 7.769 1.00 52.53 295 SER A N 1
ATOM 2341 C CA . SER A 1 295 ? -29.335 59.478 7.062 1.00 52.53 295 SER A CA 1
ATOM 2342 C C . SER A 1 295 ? -29.523 59.894 5.599 1.00 52.53 295 SER A C 1
ATOM 2344 O O . SER A 1 295 ? -28.891 59.364 4.692 1.00 52.53 295 SER A O 1
ATOM 2346 N N . SER A 1 296 ? -30.392 60.875 5.360 1.00 50.06 296 SER A N 1
ATOM 2347 C CA . SER A 1 296 ? -30.204 61.821 4.264 1.00 50.06 296 SER A CA 1
ATOM 2348 C C . SER A 1 296 ? -29.267 62.920 4.775 1.00 50.06 296 SER A C 1
ATOM 2350 O O . SER A 1 296 ? -29.724 63.910 5.349 1.00 50.06 296 SER A O 1
ATOM 2352 N N . ARG A 1 297 ? -27.951 62.733 4.638 1.00 48.03 297 ARG A N 1
ATOM 2353 C CA . ARG A 1 297 ? -26.974 63.813 4.832 1.00 48.03 297 ARG A CA 1
ATOM 2354 C C . ARG A 1 297 ? -26.169 63.979 3.535 1.00 48.03 297 ARG A C 1
ATOM 2356 O O . ARG A 1 297 ? -25.707 62.969 3.007 1.00 48.03 297 ARG A O 1
ATOM 2363 N N . PRO A 1 298 ? -26.083 65.207 2.993 1.00 47.12 298 PRO A N 1
ATOM 2364 C CA . PRO A 1 298 ? -25.587 65.473 1.650 1.00 47.12 298 PRO A CA 1
ATOM 2365 C C . PRO A 1 298 ? -24.055 65.443 1.578 1.00 47.12 298 PRO A C 1
ATOM 2367 O O . PRO A 1 298 ? -23.362 65.436 2.593 1.00 47.12 298 PRO A O 1
ATOM 2370 N N . ALA A 1 299 ? -23.584 65.410 0.335 1.00 49.69 299 ALA A N 1
ATOM 2371 C CA . ALA A 1 299 ? -22.200 65.359 -0.112 1.00 49.69 299 ALA A CA 1
ATOM 2372 C C . ALA A 1 299 ? -21.307 66.543 0.332 1.00 49.69 299 ALA A C 1
ATOM 2374 O O . ALA A 1 299 ? -21.821 67.619 0.632 1.00 49.69 299 ALA A O 1
ATOM 2375 N N . LEU A 1 300 ? -19.985 66.309 0.184 1.00 48.03 300 LEU A N 1
ATOM 2376 C CA . LEU A 1 300 ? -18.817 67.230 0.137 1.00 48.03 300 LEU A CA 1
ATOM 2377 C C . LEU A 1 300 ? -18.096 67.565 1.473 1.00 48.03 300 LEU A C 1
ATOM 2379 O O . LEU A 1 300 ? -18.723 67.512 2.528 1.00 48.03 300 LEU A O 1
ATOM 2383 N N . PRO A 1 301 ? -16.799 67.968 1.440 1.00 56.97 301 PRO A N 1
ATOM 2384 C CA . PRO A 1 301 ? -15.620 67.177 1.037 1.00 56.97 301 PRO A CA 1
ATOM 2385 C C . PRO A 1 301 ? -14.413 67.371 2.004 1.00 56.97 301 PRO A C 1
ATOM 2387 O O . PRO A 1 301 ? -14.547 68.025 3.029 1.00 56.97 301 PRO A O 1
ATOM 2390 N N . ASP A 1 302 ? -13.280 66.757 1.639 1.00 52.34 302 ASP A N 1
ATOM 2391 C CA . ASP A 1 302 ? -11.853 66.995 1.961 1.00 52.34 302 ASP A CA 1
ATOM 2392 C C . ASP A 1 302 ? -11.360 67.791 3.196 1.00 52.34 302 ASP A C 1
ATOM 2394 O O . ASP A 1 302 ? -11.868 68.836 3.584 1.00 52.34 302 ASP A O 1
ATOM 2398 N N . ASP A 1 303 ? -10.203 67.297 3.663 1.00 48.50 303 ASP A N 1
ATOM 2399 C CA . ASP A 1 303 ? -9.169 67.899 4.519 1.00 48.50 303 ASP A CA 1
ATOM 2400 C C . ASP A 1 303 ? -9.400 68.020 6.038 1.00 48.50 303 ASP A C 1
ATOM 2402 O O . ASP A 1 303 ? -10.166 68.838 6.534 1.00 48.50 303 ASP A O 1
ATOM 2406 N N . ALA A 1 304 ? -8.602 67.256 6.803 1.00 47.72 304 ALA A N 1
ATOM 2407 C CA . ALA A 1 304 ? -7.575 67.785 7.721 1.00 47.72 304 ALA A CA 1
ATOM 2408 C C . ALA A 1 304 ? -7.143 66.761 8.795 1.00 47.72 304 ALA A C 1
ATOM 2410 O O . ALA A 1 304 ? -7.937 66.082 9.440 1.00 47.72 304 ALA A O 1
ATOM 2411 N N . LYS A 1 305 ? -5.821 66.702 8.981 1.00 50.56 305 LYS A N 1
ATOM 2412 C CA . LYS A 1 305 ? -5.043 65.943 9.972 1.00 50.56 305 LYS A CA 1
ATOM 2413 C C . LYS A 1 305 ? -5.398 66.271 11.433 1.00 50.56 305 LYS A C 1
ATOM 2415 O O . LYS A 1 305 ? -5.604 67.435 11.744 1.00 50.56 305 LYS A O 1
ATOM 2420 N N . GLN A 1 306 ? -5.232 65.275 12.315 1.00 44.28 306 GLN A N 1
ATOM 2421 C CA . GLN A 1 306 ? -4.418 65.251 13.563 1.00 44.28 306 GLN A CA 1
ATOM 2422 C C . GLN A 1 306 ? -5.039 64.262 14.570 1.00 44.28 306 GLN A C 1
ATOM 2424 O O . GLN A 1 306 ? -6.203 64.360 14.926 1.00 44.28 306 GLN A O 1
ATOM 2429 N N . GLN A 1 307 ? -4.353 63.149 14.853 1.00 46.69 307 GLN A N 1
ATOM 2430 C CA . GLN A 1 307 ? -3.671 62.887 16.133 1.00 46.69 307 GLN A CA 1
ATOM 2431 C C . GLN A 1 307 ? -4.515 63.134 17.395 1.00 46.69 307 GLN A C 1
ATOM 2433 O O . GLN A 1 307 ? -4.763 64.269 17.775 1.00 46.69 307 GLN A O 1
ATOM 2438 N N . THR A 1 308 ? -4.804 62.059 18.132 1.00 39.69 308 THR A N 1
ATOM 2439 C CA . THR A 1 308 ? -4.418 61.918 19.550 1.00 39.69 308 THR A CA 1
ATOM 2440 C C . THR A 1 308 ? -4.613 60.471 19.997 1.00 39.69 308 THR A C 1
ATOM 2442 O O . THR A 1 308 ? -5.642 59.842 19.766 1.00 39.69 308 THR A O 1
ATOM 2445 N N . ALA A 1 309 ? -3.547 59.928 20.577 1.00 46.19 309 ALA A N 1
ATOM 2446 C CA . ALA A 1 309 ? -3.479 58.611 21.177 1.00 46.19 309 ALA A CA 1
ATOM 2447 C C . ALA A 1 309 ? -4.165 58.612 22.551 1.00 46.19 309 ALA A C 1
ATOM 2449 O O . ALA A 1 309 ? -4.044 59.574 23.307 1.00 46.19 309 ALA A O 1
ATOM 2450 N N . GLY A 1 310 ? -4.816 57.502 22.892 1.00 37.12 310 GLY A N 1
ATOM 2451 C CA . GLY A 1 310 ? -5.318 57.214 24.233 1.00 37.12 310 GLY A CA 1
ATOM 2452 C C . GLY A 1 310 ? -5.591 55.711 24.377 1.00 37.12 310 GLY A C 1
ATOM 2453 O O . GLY A 1 310 ? -6.321 55.163 23.550 1.00 37.12 310 GLY A O 1
ATOM 2454 N N . PRO A 1 311 ? -4.989 55.015 25.360 1.00 53.47 311 PRO A N 1
ATOM 2455 C CA . PRO A 1 311 ? -5.047 53.562 25.470 1.00 53.47 311 PRO A CA 1
ATOM 2456 C C . PRO A 1 311 ? -6.349 53.131 26.154 1.00 53.47 311 PRO A C 1
ATOM 2458 O O . PRO A 1 311 ? -6.694 53.640 27.216 1.00 53.47 311 PRO A O 1
ATOM 2461 N N . THR A 1 312 ? -7.064 52.165 25.577 1.00 45.91 312 THR A N 1
ATOM 2462 C CA . THR A 1 312 ? -8.163 51.472 26.265 1.00 45.91 312 THR A CA 1
ATOM 2463 C C . THR A 1 312 ? -7.763 50.018 26.455 1.00 45.91 312 THR A C 1
ATOM 2465 O O . THR A 1 312 ? -7.422 49.328 25.497 1.00 45.91 312 THR A O 1
ATOM 2468 N N . ALA A 1 313 ? -7.752 49.598 27.719 1.00 43.94 313 ALA A N 1
ATOM 2469 C CA . ALA A 1 313 ? -7.383 48.272 28.183 1.00 43.94 313 ALA A CA 1
ATOM 2470 C C . ALA A 1 313 ? -8.137 47.181 27.408 1.00 43.94 313 ALA A C 1
ATOM 2472 O O . ALA A 1 313 ? -9.355 47.039 27.514 1.00 43.94 313 ALA A O 1
ATOM 2473 N N . GLY A 1 314 ? -7.386 46.419 26.613 1.00 39.69 314 GLY A N 1
ATOM 2474 C CA . GLY A 1 314 ? -7.889 45.264 25.892 1.00 39.69 314 GLY A CA 1
ATOM 2475 C C . GLY A 1 314 ? -8.065 44.081 26.835 1.00 39.69 314 GLY A C 1
ATOM 2476 O O . GLY A 1 314 ? -7.091 43.543 27.353 1.00 39.69 314 GLY A O 1
ATOM 2477 N N . GLN A 1 315 ? -9.305 43.631 27.004 1.00 44.91 315 GLN A N 1
ATOM 2478 C CA . GLN A 1 315 ? -9.556 42.214 27.232 1.00 44.91 315 GLN A CA 1
ATOM 2479 C C . GLN A 1 315 ? -9.393 41.518 25.878 1.00 44.91 315 GLN A C 1
ATOM 2481 O O . GLN A 1 315 ? -10.226 41.673 24.988 1.00 44.91 315 GLN A O 1
ATOM 2486 N N . GLN A 1 316 ? -8.284 40.803 25.688 1.00 46.31 316 GLN A N 1
ATOM 2487 C CA . GLN A 1 316 ? -8.121 39.912 24.543 1.00 46.31 316 GLN A CA 1
ATOM 2488 C C . GLN A 1 316 ? -8.787 38.579 24.872 1.00 46.31 316 GLN A C 1
ATOM 2490 O O . GLN A 1 316 ? -8.336 37.844 25.746 1.00 46.31 316 GLN A O 1
ATOM 2495 N N . THR A 1 317 ? -9.870 38.270 24.169 1.00 43.09 317 THR A N 1
ATOM 2496 C CA . THR A 1 317 ? -10.453 36.929 24.144 1.00 43.09 317 THR A CA 1
ATOM 2497 C C . THR A 1 317 ? -9.991 36.263 22.855 1.00 43.09 317 THR A C 1
ATOM 2499 O O . THR A 1 317 ? -10.493 36.575 21.778 1.00 43.09 317 THR A O 1
ATOM 2502 N N . THR A 1 318 ? -9.002 35.378 22.931 1.00 45.84 318 THR A N 1
ATOM 2503 C CA . THR A 1 318 ? -8.587 34.552 21.792 1.00 45.84 318 THR A CA 1
ATOM 2504 C C . THR A 1 318 ? -9.329 33.223 21.848 1.00 45.84 318 THR A C 1
ATOM 2506 O O . THR A 1 318 ? -9.152 32.422 22.761 1.00 45.84 318 THR A O 1
ATOM 2509 N N . THR A 1 319 ? -10.210 32.998 20.876 1.00 38.62 319 THR A N 1
ATOM 2510 C CA . THR A 1 319 ? -10.901 31.719 20.682 1.00 38.62 319 THR A CA 1
ATOM 2511 C C . THR A 1 319 ? -10.175 30.954 19.585 1.00 38.62 319 THR A C 1
ATOM 2513 O O . THR A 1 319 ? -10.268 31.310 18.413 1.00 38.62 319 THR A O 1
ATOM 2516 N N . THR A 1 320 ? -9.445 29.903 19.951 1.00 40.06 320 THR A N 1
ATOM 2517 C CA . THR A 1 320 ? -8.819 28.998 18.979 1.00 40.06 320 THR A CA 1
ATOM 2518 C C . THR A 1 320 ? -9.646 27.723 18.906 1.00 40.06 320 THR A C 1
ATOM 2520 O O . THR A 1 320 ? -9.808 27.026 19.904 1.00 40.06 320 THR A O 1
ATOM 2523 N N . THR A 1 321 ? -10.193 27.434 17.725 1.00 33.91 321 THR A N 1
ATOM 2524 C CA . THR A 1 321 ? -10.991 26.229 17.468 1.00 33.91 321 THR A CA 1
ATOM 2525 C C . THR A 1 321 ? -10.176 25.276 16.606 1.00 33.91 321 THR A C 1
ATOM 2527 O O . THR A 1 321 ? -9.963 25.548 15.427 1.00 33.91 321 THR A O 1
ATOM 2530 N N . THR A 1 322 ? -9.759 24.148 17.179 1.00 35.31 322 THR A N 1
ATOM 2531 C CA . THR A 1 322 ? -9.092 23.068 16.441 1.00 35.31 322 THR A CA 1
ATOM 2532 C C . THR A 1 322 ? -9.768 21.747 16.792 1.00 35.31 322 THR A C 1
ATOM 2534 O O . THR A 1 322 ? -9.785 21.346 17.951 1.00 35.31 322 THR A O 1
ATOM 2537 N N . GLY A 1 323 ? -10.341 21.068 15.793 1.00 42.72 323 GLY A N 1
ATOM 2538 C CA . GLY A 1 323 ? -10.775 19.670 15.926 1.00 42.72 323 GLY A CA 1
ATOM 2539 C C . GLY A 1 323 ? -12.020 19.405 16.784 1.00 42.72 323 GLY A C 1
ATOM 2540 O O . GLY A 1 323 ? -12.068 18.392 17.471 1.00 42.72 323 GLY A O 1
ATOM 2541 N N . GLY A 1 324 ? -13.034 20.278 16.754 1.00 51.34 324 GLY A N 1
ATOM 2542 C CA . GLY A 1 324 ? -14.369 19.960 17.294 1.00 51.34 324 GLY A CA 1
ATOM 2543 C C . GLY A 1 324 ? -14.525 20.004 18.821 1.00 51.34 324 GLY A C 1
ATOM 2544 O O . GLY A 1 324 ? -15.589 19.650 19.321 1.00 51.34 324 GLY A O 1
ATOM 2545 N N . SER A 1 325 ? -13.519 20.480 19.558 1.00 36.38 325 SER A N 1
ATOM 2546 C CA . SER A 1 325 ? -13.619 20.772 20.992 1.00 36.38 325 SER A CA 1
ATOM 2547 C C . SER A 1 325 ? -13.324 22.250 21.249 1.00 36.38 325 SER A C 1
ATOM 2549 O O . SER A 1 325 ? -12.322 22.780 20.765 1.00 36.38 325 SER A O 1
ATOM 2551 N N . THR A 1 326 ? -14.214 22.931 21.974 1.00 45.62 326 THR A N 1
ATOM 2552 C CA . THR A 1 326 ? -14.080 24.353 22.317 1.00 45.62 326 THR A CA 1
ATOM 2553 C C . THR A 1 326 ? -13.609 24.475 23.760 1.00 45.62 326 THR A C 1
ATOM 2555 O O . THR A 1 326 ? -14.370 24.195 24.685 1.00 45.62 326 THR A O 1
ATOM 2558 N N . THR A 1 327 ? -12.370 24.923 23.957 1.00 41.28 327 THR A N 1
ATOM 2559 C CA . THR A 1 327 ? -11.837 25.239 25.287 1.00 41.28 327 THR A CA 1
ATOM 2560 C C . THR A 1 327 ? -11.711 26.751 25.422 1.00 41.28 327 THR A C 1
ATOM 2562 O O . THR A 1 327 ? -10.970 27.385 24.673 1.00 41.28 327 THR A O 1
ATOM 2565 N N . THR A 1 328 ? -12.441 27.330 26.373 1.00 42.81 328 THR A N 1
ATOM 2566 C CA . THR A 1 328 ? -12.371 28.760 26.693 1.00 42.81 328 THR A CA 1
ATOM 2567 C C . THR A 1 328 ? -11.413 28.955 27.859 1.00 42.81 328 THR A C 1
ATOM 2569 O O . THR A 1 328 ? -11.720 28.550 28.979 1.00 42.81 328 THR A O 1
ATOM 2572 N N . THR A 1 329 ? -10.267 29.589 27.613 1.00 42.56 329 THR A N 1
ATOM 2573 C CA . THR A 1 329 ? -9.321 29.951 28.674 1.00 42.56 329 THR A CA 1
ATOM 2574 C C . THR A 1 329 ? -9.393 31.452 28.913 1.00 42.56 329 THR A C 1
ATOM 2576 O O . THR A 1 329 ? -9.019 32.245 28.053 1.00 42.56 329 THR A O 1
ATOM 2579 N N . THR A 1 330 ? -9.881 31.844 30.088 1.00 40.59 330 THR A N 1
ATOM 2580 C CA . THR A 1 330 ? -9.911 33.243 30.529 1.00 40.59 330 THR A CA 1
ATOM 2581 C C . THR A 1 330 ? -8.669 33.510 31.371 1.00 40.59 330 THR A C 1
ATOM 2583 O O . THR A 1 330 ? -8.567 33.021 32.495 1.00 40.59 330 THR A O 1
ATOM 2586 N N . THR A 1 331 ? -7.709 34.267 30.842 1.00 41.41 331 THR A N 1
ATOM 2587 C CA . THR A 1 331 ? -6.525 34.687 31.604 1.00 41.41 331 THR A CA 1
ATOM 2588 C C . THR A 1 331 ? -6.783 36.056 32.224 1.00 41.41 331 THR A C 1
ATOM 2590 O O . THR A 1 331 ? -6.815 37.069 31.530 1.00 41.41 331 THR A O 1
ATOM 2593 N N . THR A 1 332 ? -6.972 36.085 33.542 1.00 37.56 332 THR A N 1
ATOM 2594 C CA . THR A 1 332 ? -7.097 37.322 34.320 1.00 37.56 332 THR A CA 1
ATOM 2595 C C . THR A 1 332 ? -5.732 37.674 34.901 1.00 37.56 332 THR A C 1
ATOM 2597 O O . THR A 1 332 ? -5.245 37.004 35.809 1.00 37.56 332 THR A O 1
ATOM 2600 N N . THR A 1 333 ? -5.096 38.719 34.376 1.00 34.62 333 THR A N 1
ATOM 2601 C CA . THR A 1 333 ? -3.820 39.224 34.896 1.00 34.62 333 THR A CA 1
ATOM 2602 C C . THR A 1 333 ? -4.075 40.073 36.141 1.00 34.62 333 THR A C 1
ATOM 2604 O O . THR A 1 333 ? -4.469 41.231 36.040 1.00 34.62 333 THR A O 1
ATOM 2607 N N . GLY A 1 334 ? -3.851 39.493 37.320 1.00 36.19 334 GLY A N 1
ATOM 2608 C CA . GLY A 1 334 ? -3.807 40.191 38.605 1.00 36.19 334 GLY A CA 1
ATOM 2609 C C . GLY A 1 334 ? -2.645 39.645 39.432 1.00 36.19 334 GLY A C 1
ATOM 2610 O O . GLY A 1 334 ? -2.584 38.448 39.695 1.00 36.19 334 GLY A O 1
ATOM 2611 N N . GLY A 1 335 ? -1.686 40.504 39.776 1.00 35.53 335 GLY A N 1
ATOM 2612 C CA . GLY A 1 335 ? -0.490 40.126 40.527 1.00 35.53 335 GLY A CA 1
ATOM 2613 C C . GLY A 1 335 ? -0.735 40.049 42.035 1.00 35.53 335 GLY A C 1
ATOM 2614 O O . GLY A 1 335 ? -1.457 40.883 42.574 1.00 35.53 335 GLY A O 1
ATOM 2615 N N . SER A 1 336 ? -0.091 39.089 42.711 1.00 32.34 336 SER A N 1
ATOM 2616 C CA . SER A 1 336 ? 0.555 39.259 44.028 1.00 32.34 336 SER A CA 1
ATOM 2617 C C . SER A 1 336 ? 1.252 37.980 44.519 1.00 32.34 336 SER A C 1
ATOM 2619 O O . SER A 1 336 ? 0.682 36.896 44.511 1.00 32.34 336 SER A O 1
ATOM 2621 N N . THR A 1 337 ? 2.503 38.193 44.940 1.00 36.72 337 THR A N 1
ATOM 2622 C CA . THR A 1 337 ? 3.273 37.593 46.051 1.00 36.72 337 THR A CA 1
ATOM 2623 C C . THR A 1 337 ? 3.340 36.072 46.260 1.00 36.72 337 THR A C 1
ATOM 2625 O O . THR A 1 337 ? 2.385 35.425 46.667 1.00 36.72 337 THR A O 1
ATOM 2628 N N . ALA A 1 338 ? 4.575 35.580 46.101 1.00 39.69 338 ALA A N 1
ATOM 2629 C CA . ALA A 1 338 ? 5.280 34.511 46.817 1.00 39.69 338 ALA A CA 1
ATOM 2630 C C . ALA A 1 338 ? 4.502 33.617 47.802 1.00 39.69 338 ALA A C 1
ATOM 2632 O O . ALA A 1 338 ? 3.988 34.091 48.810 1.00 39.69 338 ALA A O 1
ATOM 2633 N N . THR A 1 339 ? 4.631 32.296 47.633 1.00 39.19 339 THR A N 1
ATOM 2634 C CA . THR A 1 339 ? 4.785 31.357 48.757 1.00 39.19 339 THR A CA 1
ATOM 2635 C C . THR A 1 339 ? 5.605 30.140 48.318 1.00 39.19 339 THR A C 1
ATOM 2637 O O . THR A 1 339 ? 5.327 29.491 47.313 1.00 39.19 339 THR A O 1
ATOM 2640 N N . THR A 1 340 ? 6.651 29.892 49.096 1.00 36.53 340 THR A N 1
ATOM 2641 C CA . THR A 1 340 ? 7.596 28.774 49.095 1.00 36.53 340 THR A CA 1
ATOM 2642 C C . THR A 1 340 ? 6.906 27.427 49.334 1.00 36.53 340 THR A C 1
ATOM 2644 O O . THR A 1 340 ? 6.055 27.321 50.210 1.00 36.53 340 THR A O 1
ATOM 2647 N N . GLY A 1 341 ? 7.338 26.374 48.637 1.00 33.22 341 GLY A N 1
ATOM 2648 C CA . GLY A 1 341 ? 6.921 25.001 48.932 1.00 33.22 341 GLY A CA 1
ATOM 2649 C C . GLY A 1 341 ? 7.691 23.980 48.102 1.00 33.22 341 GLY A C 1
ATOM 2650 O O . GLY A 1 341 ? 7.282 23.634 47.000 1.00 33.22 341 GLY A O 1
ATOM 2651 N N . GLY A 1 342 ? 8.835 23.528 48.618 1.00 36.56 342 GLY A N 1
ATOM 2652 C CA . GLY A 1 342 ? 9.571 22.397 48.061 1.00 36.56 342 GLY A CA 1
ATOM 2653 C C . GLY A 1 342 ? 8.897 21.069 48.399 1.00 36.56 342 GLY A C 1
ATOM 2654 O O . GLY A 1 342 ? 8.285 20.931 49.453 1.00 36.56 342 GLY A O 1
ATOM 2655 N N . SER A 1 343 ? 9.042 20.082 47.518 1.00 39.56 343 SER A N 1
ATOM 2656 C CA . SER A 1 343 ? 8.883 18.656 47.825 1.00 39.56 343 SER A CA 1
ATOM 2657 C C . SER A 1 343 ? 9.586 17.843 46.741 1.00 39.56 343 SER A C 1
ATOM 2659 O O . SER A 1 343 ? 9.122 17.742 45.609 1.00 39.56 343 SER A O 1
ATOM 2661 N N . GLN A 1 344 ? 10.748 17.302 47.098 1.00 42.88 344 GLN A N 1
ATOM 2662 C CA . GLN A 1 344 ? 11.412 16.221 46.379 1.00 42.88 344 GLN A CA 1
ATOM 2663 C C . GLN A 1 344 ? 10.600 14.939 46.599 1.00 42.88 344 GLN A C 1
ATOM 2665 O O . GLN A 1 344 ? 10.206 14.652 47.728 1.00 42.88 344 GLN A O 1
ATOM 2670 N N . SER A 1 345 ? 10.384 14.141 45.556 1.00 44.84 345 SER A N 1
ATOM 2671 C CA . SER A 1 345 ? 10.023 12.735 45.736 1.00 44.84 345 SER A CA 1
ATOM 2672 C C . SER A 1 345 ? 10.705 11.889 44.670 1.00 44.84 345 SER A C 1
ATOM 2674 O O . SER A 1 345 ? 10.469 12.034 43.471 1.00 44.84 345 SER A O 1
ATOM 2676 N N . ALA A 1 346 ? 11.623 11.060 45.153 1.00 42.91 346 ALA A N 1
ATOM 2677 C CA . ALA A 1 346 ? 12.355 10.056 44.413 1.00 42.91 346 ALA A CA 1
ATOM 2678 C C . ALA A 1 346 ? 11.454 8.833 44.188 1.00 42.91 346 ALA A C 1
ATOM 2680 O O . ALA A 1 346 ? 10.972 8.229 45.144 1.00 42.91 346 ALA A O 1
ATOM 2681 N N . GLY A 1 347 ? 11.252 8.448 42.929 1.00 42.56 347 GLY A N 1
ATOM 2682 C CA . GLY A 1 347 ? 10.646 7.170 42.555 1.00 42.56 347 GLY A CA 1
ATOM 2683 C C . GLY A 1 347 ? 11.734 6.126 42.331 1.00 42.56 347 GLY A C 1
ATOM 2684 O O . GLY A 1 347 ? 12.275 6.027 41.233 1.00 42.56 347 GLY A O 1
ATOM 2685 N N . GLY A 1 348 ? 12.089 5.398 43.390 1.00 43.69 348 GLY A N 1
ATOM 2686 C CA . GLY A 1 348 ? 13.052 4.300 43.359 1.00 43.69 348 GLY A CA 1
ATOM 2687 C C . GLY A 1 348 ? 12.510 3.052 42.656 1.00 43.69 348 GLY A C 1
ATOM 2688 O O . GLY A 1 348 ? 11.366 2.651 42.856 1.00 43.69 348 GLY A O 1
ATOM 2689 N N . VAL A 1 349 ? 13.367 2.431 41.847 1.00 65.62 349 VAL A N 1
ATOM 2690 C CA . VAL A 1 349 ? 13.181 1.099 41.255 1.00 65.62 349 VAL A CA 1
ATOM 2691 C C . VAL A 1 349 ? 13.482 0.043 42.334 1.00 65.62 349 VAL A C 1
ATOM 2693 O O . VAL A 1 349 ? 14.541 0.134 42.958 1.00 65.62 349 VAL A O 1
ATOM 2696 N N . PRO A 1 350 ? 12.613 -0.955 42.587 1.00 65.00 350 PRO A N 1
ATOM 2697 C CA . PRO A 1 350 ? 12.917 -2.021 43.541 1.00 65.00 350 PRO A CA 1
ATOM 2698 C C . PRO A 1 350 ? 13.927 -3.036 42.958 1.00 65.00 350 PRO A C 1
ATOM 2700 O O . PRO A 1 350 ? 13.826 -3.378 41.776 1.00 65.00 350 PRO A O 1
ATOM 2703 N N . PRO A 1 351 ? 14.890 -3.546 43.752 1.00 68.44 351 PRO A N 1
ATOM 2704 C CA . PRO A 1 351 ? 15.847 -4.551 43.297 1.00 68.44 351 PRO A CA 1
ATOM 2705 C C . PRO A 1 351 ? 15.258 -5.973 43.315 1.00 68.44 351 PRO A C 1
ATOM 2707 O O . PRO A 1 351 ? 14.460 -6.326 44.184 1.00 68.44 351 PRO A O 1
ATOM 2710 N N . LEU A 1 352 ? 15.693 -6.796 42.353 1.00 67.62 352 LEU A N 1
ATOM 2711 C CA . LEU A 1 352 ? 15.424 -8.237 42.283 1.00 67.62 352 LEU A CA 1
ATOM 2712 C C . LEU A 1 352 ? 16.083 -9.004 43.454 1.00 67.62 352 LEU A C 1
ATOM 2714 O O . LEU A 1 352 ? 17.182 -8.633 43.872 1.00 67.62 352 LEU A O 1
ATOM 2718 N N . PRO A 1 353 ? 15.484 -10.115 43.928 1.00 75.56 353 PRO A N 1
ATOM 2719 C CA . PRO A 1 353 ? 16.111 -11.004 44.903 1.00 75.56 353 PRO A CA 1
ATOM 2720 C C . PRO A 1 353 ? 17.177 -11.926 44.267 1.00 75.56 353 PRO A C 1
ATOM 2722 O O . PRO A 1 353 ? 17.054 -12.293 43.094 1.00 75.56 353 PRO A O 1
ATOM 2725 N N . PRO A 1 354 ? 18.214 -12.331 45.030 1.00 69.38 354 PRO A N 1
ATOM 2726 C CA . PRO A 1 354 ? 19.293 -13.184 44.542 1.00 69.38 354 PRO A CA 1
ATOM 2727 C C . PRO A 1 354 ? 18.895 -14.665 44.489 1.00 69.38 354 PRO A C 1
ATOM 2729 O O . PRO A 1 354 ? 18.204 -15.181 45.368 1.00 69.38 354 PRO A O 1
ATOM 2732 N N . ALA A 1 355 ? 19.398 -15.357 43.468 1.00 62.56 355 ALA A N 1
ATOM 2733 C CA . ALA A 1 355 ? 19.404 -16.811 43.387 1.00 62.56 355 ALA A CA 1
ATOM 2734 C C . ALA A 1 355 ? 20.389 -17.394 44.418 1.00 62.56 355 ALA A C 1
ATOM 2736 O O . ALA A 1 355 ? 21.545 -16.974 44.473 1.00 62.56 355 ALA A O 1
ATOM 2737 N N . GLY A 1 356 ? 19.935 -18.361 45.216 1.00 53.91 356 GLY A N 1
ATOM 2738 C CA . GLY A 1 356 ? 20.787 -19.187 46.075 1.00 53.91 356 GLY A CA 1
ATOM 2739 C C . GLY A 1 356 ? 20.925 -20.613 45.514 1.00 53.91 356 GLY A C 1
ATOM 2740 O O . GLY A 1 356 ? 19.933 -21.127 44.993 1.00 53.91 356 GLY A O 1
ATOM 2741 N N . PRO A 1 357 ? 22.111 -21.249 45.607 1.00 67.88 357 PRO A N 1
ATOM 2742 C CA . PRO A 1 357 ? 22.324 -22.677 45.345 1.00 67.88 357 PRO A CA 1
ATOM 2743 C C . PRO A 1 357 ? 22.271 -23.479 46.672 1.00 67.88 357 PRO A C 1
ATOM 2745 O O . PRO A 1 357 ? 22.202 -22.864 47.744 1.00 67.88 357 PRO A O 1
ATOM 2748 N N . PRO A 1 358 ? 22.242 -24.825 46.642 1.00 60.34 358 PRO A N 1
ATOM 2749 C CA . PRO A 1 358 ? 23.436 -25.626 46.322 1.00 60.34 358 PRO A CA 1
ATOM 2750 C C . PRO A 1 358 ? 23.335 -26.489 45.058 1.00 60.34 358 PRO A C 1
ATOM 2752 O O . PRO A 1 358 ? 22.241 -27.029 44.777 1.00 60.34 358 PRO A O 1
#

pLDDT: mean 73.68, std 21.71, range [32.34, 98.25]

Radius of gyration: 38.51 Å; chains: 1; bounding box: 78×96×108 Å

Sequence (358 aa):
MGTPPRPPLAAVALEAQELGALAEVSVESAAHERAARKYVEAAKRVRDPTTRRAIALVGHAHARRAAFLKRHPDDDHKAPKPPPEESPVSSSSVDPPSGTLCVPDLLALERRLHALGVGGRSRPTRSAKPVPWVRRETTEIVTAYVGTLSPDHPSELPSHDREEHLARGLKRLSDENASLRRDRDALAAKIEAADRAKRDVDEFKHSFQKKFDALKKRLDEFRREYPNANNPANALVDPQQPQTYTQLQDELKTLHERLKQEQDFSRKKDKVIERYEHWYRALKASANKRRPASSSRPALPDDAKQQTAGPTAGQQTTTTTTGGSTTTTTTTTGGSTATTGGSQSAGGVPPLPPAGPP